Protein AF-A0A346AFG6-F1 (afdb_monomer_lite)

Structure (mmCIF, N/CA/C/O backbone):
data_AF-A0A346AFG6-F1
#
_entry.id   AF-A0A346AFG6-F1
#
loop_
_atom_site.group_PDB
_atom_site.id
_atom_site.type_symbol
_atom_site.label_atom_id
_atom_site.label_alt_id
_atom_site.label_comp_id
_atom_site.label_asym_id
_atom_site.label_entity_id
_atom_site.label_seq_id
_atom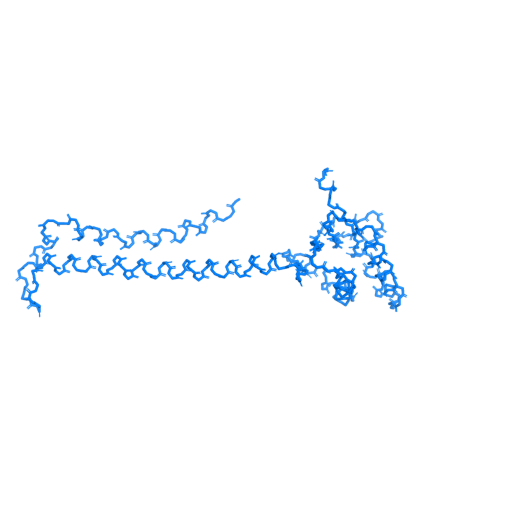_site.pdbx_PDB_ins_code
_atom_site.Cartn_x
_atom_site.Cartn_y
_atom_site.Cartn_z
_atom_site.occupancy
_atom_site.B_iso_or_equiv
_atom_site.auth_seq_id
_atom_site.auth_comp_id
_atom_site.auth_asym_id
_atom_site.auth_atom_id
_atom_site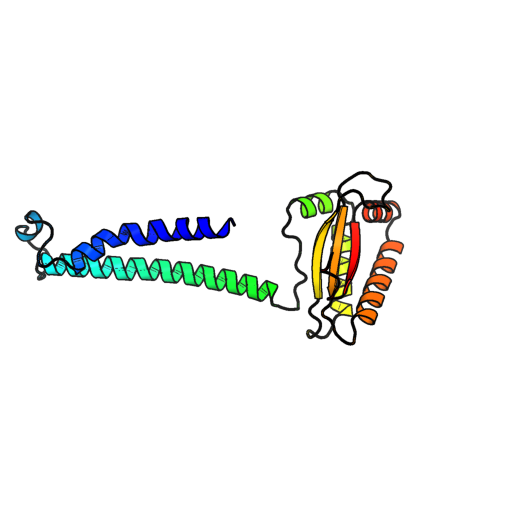.pdbx_PDB_model_num
ATOM 1 N N . MET A 1 1 ? 11.384 9.073 11.542 1.00 47.78 1 MET A N 1
ATOM 2 C CA . MET A 1 1 ? 10.476 7.982 11.969 1.00 47.78 1 MET A CA 1
ATOM 3 C C . MET A 1 1 ? 9.012 8.448 11.983 1.00 47.78 1 MET A C 1
ATOM 5 O O . MET A 1 1 ? 8.493 8.784 13.042 1.00 47.78 1 MET A O 1
ATOM 9 N N . PRO A 1 2 ? 8.340 8.526 10.821 1.00 52.81 2 PRO A N 1
ATOM 10 C CA . PRO A 1 2 ? 6.957 9.019 10.714 1.00 52.81 2 PRO A CA 1
ATOM 11 C C . PRO A 1 2 ? 5.886 8.042 11.245 1.00 52.81 2 PRO A C 1
ATOM 13 O O . PRO A 1 2 ? 4.830 8.488 11.687 1.00 52.81 2 PRO A O 1
ATOM 16 N N . TYR A 1 3 ? 6.171 6.737 11.297 1.00 50.22 3 TYR A N 1
ATOM 17 C CA . TYR A 1 3 ? 5.208 5.700 11.702 1.00 50.22 3 TYR A CA 1
ATOM 18 C C . TYR A 1 3 ? 4.712 5.815 13.156 1.00 50.22 3 TYR A C 1
ATOM 20 O O . TYR A 1 3 ? 3.542 5.564 13.439 1.00 50.22 3 TYR A O 1
ATOM 28 N N . MET A 1 4 ? 5.559 6.288 14.077 1.00 49.62 4 MET A N 1
ATOM 29 C CA . MET A 1 4 ? 5.221 6.394 15.506 1.00 49.62 4 MET A CA 1
ATOM 30 C C . MET A 1 4 ? 4.093 7.407 15.785 1.00 49.62 4 MET A C 1
ATOM 32 O O . MET A 1 4 ? 3.309 7.245 16.719 1.00 49.62 4 MET A O 1
ATOM 36 N N . ARG A 1 5 ? 3.981 8.455 14.957 1.00 65.94 5 ARG A N 1
ATOM 37 C CA . ARG A 1 5 ? 2.953 9.499 15.105 1.00 65.94 5 ARG A CA 1
ATOM 38 C C . ARG A 1 5 ? 1.566 9.008 14.684 1.00 65.94 5 ARG A C 1
ATOM 40 O O . ARG A 1 5 ? 0.583 9.417 15.292 1.00 65.94 5 ARG A O 1
ATOM 47 N N . GLY A 1 6 ? 1.491 8.115 13.693 1.00 59.62 6 GLY A N 1
ATOM 48 C CA . GLY A 1 6 ? 0.236 7.492 13.259 1.00 59.62 6 GLY A CA 1
ATOM 49 C C . GLY A 1 6 ? -0.348 6.547 14.313 1.00 59.62 6 GLY A C 1
ATOM 50 O O . GLY A 1 6 ? -1.551 6.558 14.555 1.00 59.62 6 GLY A O 1
ATOM 51 N N . LEU A 1 7 ? 0.514 5.804 15.016 1.00 63.75 7 LEU A N 1
ATOM 52 C CA . LEU A 1 7 ? 0.116 4.966 16.153 1.00 63.75 7 LEU A CA 1
ATOM 53 C C . LEU A 1 7 ? -0.473 5.795 17.299 1.00 63.75 7 LEU A C 1
ATOM 55 O O . LEU A 1 7 ? -1.549 5.472 17.791 1.00 63.75 7 LEU A O 1
ATOM 59 N N . LEU A 1 8 ? 0.174 6.902 17.678 1.00 69.31 8 LEU A N 1
ATOM 60 C CA . LEU A 1 8 ? -0.360 7.822 18.691 1.00 69.31 8 LEU A CA 1
ATOM 61 C C . LEU A 1 8 ? -1.696 8.448 18.265 1.00 69.31 8 LEU A C 1
ATOM 63 O O . LEU A 1 8 ? -2.599 8.581 19.093 1.00 69.31 8 LEU A O 1
ATOM 67 N N . TYR A 1 9 ? -1.835 8.784 16.979 1.00 72.56 9 TYR A N 1
ATOM 68 C CA . TYR A 1 9 ? -3.073 9.318 16.412 1.00 72.56 9 TYR A CA 1
ATOM 69 C C . TYR A 1 9 ? -4.243 8.330 16.509 1.00 72.56 9 TYR A C 1
ATOM 71 O O . TYR A 1 9 ? -5.359 8.758 16.781 1.00 72.56 9 TYR A O 1
ATOM 79 N N . LEU A 1 10 ? -4.007 7.022 16.353 1.00 65.81 10 LEU A N 1
ATOM 80 C CA . LEU A 1 10 ? -5.043 6.000 16.555 1.00 65.81 10 LEU A CA 1
ATOM 81 C C . LEU A 1 10 ? -5.284 5.677 18.039 1.00 65.81 10 LEU A C 1
ATOM 83 O O . LEU A 1 10 ? -6.401 5.352 18.436 1.00 65.81 10 LEU A O 1
ATOM 87 N N . PHE A 1 11 ? -4.240 5.752 18.864 1.00 73.69 11 PHE A N 1
ATOM 88 C CA . PHE A 1 11 ? -4.289 5.327 20.262 1.00 73.69 11 PHE A CA 1
ATOM 89 C C . PHE A 1 11 ? -5.064 6.303 21.153 1.00 73.69 11 PHE A C 1
ATOM 91 O O . PHE A 1 11 ? -5.848 5.895 22.009 1.00 73.69 11 PHE A O 1
ATOM 98 N N . LEU A 1 12 ? -4.883 7.606 20.939 1.00 77.06 12 LEU A N 1
ATOM 99 C CA . LEU A 1 12 ? -5.512 8.638 21.757 1.00 77.06 12 LEU A CA 1
ATOM 100 C C . LEU A 1 12 ? -7.058 8.629 21.686 1.00 77.06 12 LEU A C 1
ATOM 102 O O . LEU A 1 12 ? -7.691 8.576 22.744 1.00 77.06 12 LEU A O 1
ATOM 106 N N . PRO A 1 13 ? -7.696 8.593 20.497 1.00 71.75 13 PRO A N 1
ATOM 107 C CA . PRO A 1 13 ? -9.148 8.458 20.394 1.00 71.75 13 PRO A CA 1
ATOM 108 C C . PRO A 1 13 ? -9.662 7.073 20.810 1.00 71.75 13 PRO A C 1
ATOM 110 O O . PRO A 1 13 ? -10.853 6.932 21.051 1.00 71.75 13 PRO A O 1
ATOM 113 N N . PHE A 1 14 ? -8.807 6.053 20.932 1.00 72.94 14 PHE A N 1
ATOM 114 C CA . PHE A 1 14 ? -9.217 4.747 21.454 1.00 72.94 14 PHE A CA 1
ATOM 115 C C . PHE A 1 14 ? -9.294 4.711 22.984 1.00 72.94 14 PHE A C 1
ATOM 117 O O . PHE A 1 14 ? -10.194 4.086 23.545 1.00 72.94 14 PHE A O 1
ATOM 124 N N . VAL A 1 15 ? -8.342 5.353 23.665 1.00 76.94 15 VAL A N 1
ATOM 125 C CA . VAL A 1 15 ? -8.226 5.288 25.129 1.00 76.94 15 VAL A CA 1
ATOM 126 C C . VAL A 1 15 ? -9.102 6.327 25.817 1.00 76.94 15 VAL A C 1
ATOM 128 O O . VAL A 1 15 ? -9.781 5.994 26.787 1.00 76.94 15 VAL A O 1
ATOM 131 N N . LEU A 1 16 ? -9.133 7.566 25.316 1.00 80.75 16 LEU A N 1
ATOM 132 C CA . LEU A 1 16 ? -9.848 8.660 25.982 1.00 80.75 16 LEU A CA 1
ATOM 133 C C . LEU A 1 16 ? -11.347 8.378 26.203 1.00 80.75 16 LEU A C 1
ATOM 135 O O . LEU A 1 16 ? -11.815 8.583 27.324 1.00 80.75 16 LEU A O 1
ATOM 139 N N . PRO A 1 17 ? -12.107 7.839 25.228 1.00 75.50 17 PRO A N 1
ATOM 140 C CA . PRO A 1 17 ? -13.533 7.572 25.420 1.00 75.50 17 PRO A CA 1
ATOM 141 C C . PRO A 1 17 ? -13.830 6.422 26.388 1.00 75.50 17 PRO A C 1
ATOM 143 O O . PRO A 1 17 ? -14.976 6.246 26.787 1.00 75.50 17 PRO A O 1
ATOM 146 N N . LYS A 1 18 ? -12.827 5.617 26.766 1.00 77.31 18 LYS A N 1
ATOM 147 C CA . LYS A 1 18 ? -13.007 4.467 27.667 1.00 77.31 18 LYS A CA 1
ATOM 148 C C . LYS A 1 18 ? -12.925 4.837 29.141 1.00 77.31 18 LYS A C 1
ATOM 150 O O . LYS A 1 18 ? -13.371 4.053 29.975 1.00 77.31 18 LYS A O 1
ATOM 155 N N . ILE A 1 19 ? -12.384 6.011 29.461 1.00 81.75 19 ILE A N 1
ATOM 156 C CA . ILE A 1 19 ? -12.214 6.474 30.841 1.00 81.75 19 ILE A CA 1
ATOM 157 C C . ILE A 1 19 ? -13.555 6.480 31.606 1.00 81.75 19 ILE A C 1
ATOM 159 O O . ILE A 1 19 ? -13.593 5.903 32.690 1.00 81.75 19 ILE A O 1
ATOM 163 N N . PRO A 1 20 ? -14.675 7.003 31.060 1.00 77.88 20 PRO A N 1
ATOM 164 C CA . PRO A 1 20 ? -15.970 6.945 31.745 1.00 77.88 20 PRO A CA 1
ATOM 165 C C . PRO A 1 20 ? -16.470 5.514 31.977 1.00 77.88 20 PRO A C 1
ATOM 167 O O . PRO A 1 20 ? -16.993 5.208 33.041 1.00 77.88 20 PRO A O 1
ATOM 170 N N . GLY A 1 21 ? -16.254 4.610 31.014 1.00 77.00 21 GLY A N 1
ATOM 171 C CA . GLY A 1 21 ? -16.657 3.207 31.151 1.00 77.00 21 GLY A CA 1
ATOM 172 C C . GLY A 1 21 ? -15.936 2.495 32.298 1.00 77.00 21 GLY A C 1
ATOM 173 O O . GLY A 1 21 ? -16.556 1.741 33.039 1.00 77.00 21 GLY A O 1
ATOM 174 N N . VAL A 1 22 ? -14.645 2.784 32.493 1.00 79.62 22 VAL A N 1
ATOM 175 C CA . VAL A 1 22 ? -13.866 2.282 33.638 1.00 79.62 22 VAL A CA 1
ATOM 176 C C . VAL A 1 22 ? -14.426 2.826 34.954 1.00 79.62 22 VAL A C 1
ATOM 178 O O . VAL A 1 22 ? -14.579 2.065 35.904 1.00 79.62 22 VAL A O 1
ATOM 181 N N . VAL A 1 23 ? -14.788 4.111 35.005 1.00 82.50 23 VAL A N 1
ATOM 182 C CA . VAL A 1 23 ? -15.403 4.717 36.198 1.00 82.50 23 VAL A CA 1
ATOM 183 C C . VAL A 1 23 ? -16.703 4.005 36.573 1.00 82.50 23 VAL A C 1
ATOM 185 O O . VAL A 1 23 ? -16.881 3.686 37.742 1.00 82.50 23 VAL A O 1
ATOM 188 N N . TYR A 1 24 ? -17.561 3.676 35.606 1.00 82.75 24 TYR A N 1
ATOM 189 C CA . TYR A 1 24 ? -18.810 2.954 35.878 1.00 82.75 24 TYR A CA 1
ATOM 190 C C . TYR A 1 24 ? -18.607 1.497 36.310 1.00 82.75 24 TYR A C 1
ATOM 192 O O . TYR A 1 24 ? -19.372 0.985 37.119 1.00 82.75 24 TYR A O 1
ATOM 200 N N . ILE A 1 25 ? -17.582 0.814 35.790 1.00 80.75 25 ILE A N 1
ATOM 201 C CA . ILE A 1 25 ? -17.291 -0.584 36.154 1.00 80.75 25 ILE A CA 1
ATOM 202 C C . ILE A 1 25 ? -16.723 -0.688 37.576 1.00 80.75 25 ILE A C 1
ATOM 204 O O . ILE A 1 25 ? -17.001 -1.659 38.276 1.00 80.75 25 ILE A O 1
ATOM 208 N N . PHE A 1 26 ? -15.910 0.287 37.995 1.00 83.38 26 PHE A N 1
ATOM 209 C CA . PHE A 1 26 ? -15.249 0.282 39.304 1.00 83.38 26 PHE A CA 1
ATOM 210 C C . PHE A 1 26 ? -15.951 1.144 40.360 1.00 83.38 26 PHE A C 1
ATOM 212 O O . PHE A 1 26 ? -15.466 1.214 41.492 1.00 83.38 26 PHE A O 1
ATOM 219 N N . SER A 1 27 ? -17.068 1.800 40.030 1.00 82.62 27 SER A N 1
ATOM 220 C CA . SER A 1 27 ? -17.864 2.488 41.043 1.00 82.62 27 SER A CA 1
ATOM 221 C C . SER A 1 27 ? -18.496 1.466 41.992 1.00 82.62 27 SER A C 1
ATOM 223 O O . SER A 1 27 ? -18.780 0.330 41.624 1.00 82.62 27 SER A O 1
ATOM 225 N N . THR A 1 28 ? -18.691 1.847 43.252 1.00 79.69 28 THR A N 1
ATOM 226 C CA . THR A 1 28 ? -19.365 1.011 44.264 1.00 79.69 28 THR A CA 1
ATOM 227 C C . THR A 1 28 ? -20.840 1.387 44.450 1.00 79.69 28 THR A C 1
ATOM 229 O O . THR A 1 28 ? -21.543 0.764 45.242 1.00 79.69 28 THR A O 1
ATOM 232 N N . GLY A 1 29 ? -21.304 2.409 43.728 1.00 80.44 29 GLY A N 1
ATOM 233 C CA . GLY A 1 29 ? -22.657 2.963 43.750 1.00 80.44 29 GLY A CA 1
ATOM 234 C C . GLY A 1 29 ? -22.936 3.749 42.467 1.00 80.44 29 GLY A C 1
ATOM 235 O O . GLY A 1 29 ? -22.081 3.797 41.577 1.00 80.44 29 GLY A O 1
ATOM 236 N N . ALA A 1 30 ? -24.128 4.336 42.336 1.00 78.88 30 ALA A N 1
ATOM 237 C CA . ALA A 1 30 ? -24.413 5.171 41.173 1.00 78.88 30 ALA A CA 1
ATOM 238 C C . ALA A 1 30 ? -23.570 6.451 41.226 1.00 78.88 30 ALA A C 1
ATOM 240 O O . ALA A 1 30 ? -23.416 7.080 42.273 1.00 78.88 30 ALA A O 1
ATOM 241 N N . SER A 1 31 ? -23.020 6.837 40.084 1.00 79.44 31 SER A N 1
ATOM 242 C CA . SER A 1 31 ? -22.121 7.985 39.966 1.00 79.44 31 SER A CA 1
ATOM 243 C C . SER A 1 31 ? -22.879 9.315 40.071 1.00 79.44 31 SER A C 1
ATOM 245 O O . SER A 1 31 ? -22.279 10.353 40.350 1.00 79.44 31 SER A O 1
ATOM 247 N N . TYR A 1 32 ? -24.200 9.283 39.860 1.00 80.25 32 TYR A N 1
ATOM 248 C CA . TYR A 1 32 ? -25.088 10.440 39.906 1.00 80.25 32 TYR A CA 1
ATOM 249 C C . TYR A 1 32 ? -26.263 10.215 40.870 1.00 80.25 32 TYR A C 1
ATOM 251 O O . TYR A 1 32 ? -27.161 9.422 40.591 1.00 80.25 32 TYR A O 1
ATOM 259 N N . GLU A 1 33 ? -26.330 10.995 41.954 1.00 78.31 33 GLU A N 1
ATOM 260 C CA . GLU A 1 33 ? -27.439 10.954 42.934 1.00 78.31 33 GLU A CA 1
ATOM 261 C C . GLU A 1 33 ? -28.819 11.191 42.299 1.00 78.31 33 GLU A C 1
ATOM 263 O O . GLU A 1 33 ? -29.817 10.570 42.672 1.00 78.31 33 GLU A O 1
ATOM 268 N N . LEU A 1 34 ? -28.891 12.063 41.288 1.00 81.25 34 LEU A N 1
ATOM 269 C CA . LEU A 1 34 ? -30.138 12.327 40.566 1.00 81.25 34 LEU A CA 1
ATOM 270 C C . LEU A 1 34 ? -30.651 11.075 39.831 1.00 81.25 34 LEU A C 1
ATOM 272 O O . LEU A 1 34 ? -31.854 10.909 39.649 1.00 81.25 34 LEU A O 1
ATOM 276 N N . TYR A 1 35 ? -29.746 10.180 39.433 1.00 79.38 35 TYR A N 1
ATOM 277 C CA . TYR A 1 35 ? -30.081 8.947 38.726 1.00 79.38 35 TYR A CA 1
ATOM 278 C C . TYR A 1 35 ? -30.615 7.864 39.677 1.00 79.38 35 TYR A C 1
ATOM 280 O O . TYR A 1 35 ? -31.430 7.034 39.279 1.00 79.38 35 TYR A O 1
ATOM 288 N N . GLU A 1 36 ? -30.245 7.902 40.963 1.00 79.75 36 GLU A N 1
ATOM 289 C CA . GLU A 1 36 ? -30.782 6.975 41.971 1.00 79.75 36 GLU A CA 1
ATOM 290 C C . GLU A 1 36 ? -32.256 7.232 42.298 1.00 79.75 36 GLU A C 1
ATOM 292 O O . GLU A 1 36 ? -33.003 6.285 42.574 1.00 79.75 36 GLU A O 1
ATOM 297 N N . THR A 1 37 ? -32.658 8.505 42.259 1.00 84.12 37 THR A N 1
ATOM 298 C CA . THR A 1 37 ? -33.994 8.984 42.648 1.00 84.12 37 THR A CA 1
ATOM 299 C C . THR A 1 37 ? -34.979 9.071 41.479 1.00 84.12 37 THR A C 1
ATOM 301 O O . THR A 1 37 ? -36.180 9.240 41.699 1.00 84.12 37 THR A O 1
ATOM 304 N N . ALA A 1 38 ? -34.504 8.926 40.240 1.00 82.94 38 ALA A N 1
ATOM 305 C CA . ALA A 1 38 ? -35.339 8.992 39.049 1.00 82.94 38 ALA A CA 1
ATOM 306 C C . ALA A 1 38 ? -36.304 7.786 38.935 1.00 82.94 38 ALA A C 1
ATOM 308 O O . ALA A 1 38 ? -35.937 6.655 39.279 1.00 82.94 38 ALA A O 1
ATOM 309 N N . PRO A 1 39 ? -37.531 7.982 38.403 1.00 80.56 39 PRO A N 1
ATOM 310 C CA . PRO A 1 39 ? -38.425 6.880 38.055 1.00 80.56 39 PRO A CA 1
ATOM 311 C C . PRO A 1 39 ? -37.749 5.948 37.041 1.00 80.56 39 PRO A C 1
ATOM 313 O O . PRO A 1 39 ? -37.337 6.385 35.966 1.00 80.56 39 PRO A O 1
ATOM 316 N N . ARG A 1 40 ? -37.617 4.663 37.380 1.00 77.19 40 ARG A N 1
ATOM 317 C CA . ARG A 1 40 ? -36.841 3.707 36.577 1.00 77.19 40 ARG A CA 1
ATOM 318 C C . ARG A 1 40 ? -37.679 3.125 35.443 1.00 77.19 40 ARG A C 1
ATOM 320 O O . ARG A 1 40 ? -38.802 2.681 35.664 1.00 77.19 40 ARG A O 1
ATOM 327 N N . ALA A 1 41 ? -37.102 3.084 34.242 1.00 80.62 41 ALA A N 1
ATOM 328 C CA . ALA A 1 41 ? -37.710 2.439 33.075 1.00 80.62 41 ALA A CA 1
ATOM 329 C C . ALA A 1 41 ? -37.494 0.913 33.050 1.00 80.62 41 ALA A C 1
ATOM 331 O O . ALA A 1 41 ? -38.227 0.193 32.377 1.00 80.62 41 ALA A O 1
ATOM 332 N N . THR A 1 42 ? -36.488 0.417 33.775 1.00 81.44 42 THR A N 1
ATOM 333 C CA . THR A 1 42 ? -36.109 -1.001 33.837 1.00 81.44 42 THR A CA 1
ATOM 334 C C . THR A 1 42 ? -36.128 -1.504 35.284 1.00 81.44 42 THR A C 1
ATOM 336 O O . THR A 1 42 ? -36.210 -0.721 36.231 1.00 81.44 42 THR A O 1
ATOM 339 N N . SER A 1 43 ? -36.038 -2.823 35.478 1.00 84.50 43 SER A N 1
ATOM 340 C CA . SER A 1 43 ? -35.917 -3.441 36.808 1.00 84.50 43 SER A CA 1
ATOM 341 C C . SER A 1 43 ? -34.496 -3.382 37.391 1.00 84.50 43 SER A C 1
ATOM 343 O O . SER A 1 43 ? -34.258 -3.942 38.461 1.00 84.50 43 SER A O 1
ATOM 345 N N . LEU A 1 44 ? -33.541 -2.758 36.692 1.00 83.69 44 LEU A N 1
ATOM 346 C CA . LEU A 1 44 ? -32.162 -2.621 37.160 1.00 83.69 44 LEU A CA 1
ATOM 347 C C . LEU A 1 44 ? -32.051 -1.558 38.263 1.00 83.69 44 LEU A C 1
ATOM 349 O O . LEU A 1 44 ? -32.820 -0.596 38.330 1.00 83.69 44 LEU A O 1
ATOM 353 N N . SER A 1 45 ? -31.077 -1.735 39.158 1.00 85.75 45 SER A N 1
ATOM 354 C CA . SER A 1 45 ? -30.634 -0.648 40.034 1.00 85.75 45 SER A CA 1
ATOM 355 C C . SER A 1 45 ? -29.881 0.400 39.211 1.00 85.75 45 SER A C 1
ATOM 357 O O . SER A 1 45 ? -29.295 0.063 38.186 1.00 85.75 45 SER A O 1
ATOM 359 N N . ALA A 1 46 ? -29.858 1.657 39.665 1.00 84.00 46 ALA A N 1
ATOM 360 C CA . ALA A 1 46 ? -29.107 2.728 38.995 1.00 84.00 46 ALA A CA 1
ATOM 361 C C . ALA A 1 46 ? -27.630 2.343 38.790 1.00 84.00 46 ALA A C 1
ATOM 363 O O . ALA A 1 46 ? -27.091 2.466 37.696 1.00 84.00 46 ALA A O 1
ATOM 364 N N . HIS A 1 47 ? -27.017 1.757 39.821 1.00 84.19 47 HIS A N 1
ATOM 365 C CA . HIS A 1 47 ? -25.663 1.220 39.743 1.00 84.19 47 HIS A CA 1
ATOM 366 C C . HIS A 1 47 ? -25.528 0.058 38.736 1.00 84.19 47 HIS A C 1
ATOM 368 O O . HIS A 1 47 ? -24.556 -0.009 37.991 1.00 84.19 47 HIS A O 1
ATOM 374 N N . GLY A 1 48 ? -26.514 -0.844 38.672 1.00 85.38 48 GLY A N 1
ATOM 375 C CA . GLY A 1 48 ? -26.513 -1.952 37.714 1.00 85.38 48 GLY A CA 1
ATOM 376 C C . GLY A 1 48 ? -26.649 -1.498 36.257 1.00 85.38 48 GLY A C 1
ATOM 377 O O . GLY A 1 48 ? -26.039 -2.099 35.376 1.00 85.38 48 GLY A O 1
ATOM 378 N N . ASP A 1 49 ? -27.413 -0.433 36.006 1.00 85.44 49 ASP A N 1
ATOM 379 C CA . ASP A 1 49 ? -27.564 0.184 34.683 1.00 85.44 49 ASP A CA 1
ATOM 380 C C . ASP A 1 49 ? -26.265 0.880 34.234 1.00 85.44 49 ASP A C 1
ATOM 382 O O . ASP A 1 49 ? -25.804 0.671 33.112 1.00 85.44 49 ASP A O 1
ATOM 386 N N . GLU A 1 50 ? -25.597 1.613 35.134 1.00 87.50 50 GLU A N 1
ATOM 387 C CA . GLU A 1 50 ? -24.281 2.220 34.869 1.00 87.50 50 GLU A CA 1
ATOM 388 C C . GLU A 1 50 ? -23.203 1.166 34.588 1.00 87.50 50 GLU A C 1
ATOM 390 O O . GLU A 1 50 ? -22.445 1.292 33.624 1.00 87.50 50 GLU A O 1
ATOM 395 N N . LEU A 1 51 ? -23.154 0.093 35.383 1.00 87.62 51 LEU A N 1
ATOM 396 C CA . LEU A 1 51 ? -22.211 -1.005 35.178 1.00 87.62 51 LEU A CA 1
ATOM 397 C C . LEU A 1 51 ? -22.432 -1.668 33.813 1.00 87.62 51 LEU A C 1
ATOM 399 O O . LEU A 1 51 ? -21.474 -1.913 33.075 1.00 87.62 51 LEU A O 1
ATOM 403 N N . LEU A 1 52 ? -23.693 -1.913 33.443 1.00 87.12 52 LEU A N 1
ATOM 404 C CA . LEU A 1 52 ? -24.042 -2.457 32.134 1.00 87.12 52 LEU A CA 1
ATOM 405 C C . LEU A 1 52 ? -23.627 -1.505 31.005 1.00 87.12 52 LEU A C 1
ATOM 407 O O . LEU A 1 52 ? -23.047 -1.951 30.014 1.00 87.12 52 LEU A O 1
ATOM 411 N N . ALA A 1 53 ? -23.861 -0.202 31.165 1.00 84.50 53 ALA A N 1
ATOM 412 C CA . ALA A 1 53 ? -23.443 0.816 30.208 1.00 84.50 53 ALA A CA 1
ATOM 413 C C . ALA A 1 53 ? -21.913 0.868 30.052 1.00 84.50 53 ALA A C 1
ATOM 415 O O . ALA A 1 53 ? -21.408 0.914 28.9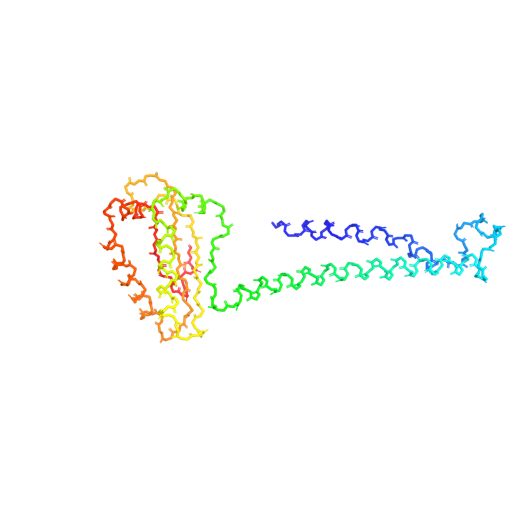26 1.00 84.50 53 ALA A O 1
ATOM 416 N N . GLY A 1 54 ? -21.167 0.790 31.158 1.00 83.19 54 GLY A N 1
ATOM 417 C CA . GLY A 1 54 ? -19.706 0.728 31.162 1.00 83.19 54 GLY A CA 1
ATOM 418 C C . GLY A 1 54 ? -19.178 -0.496 30.415 1.00 83.19 54 GLY A C 1
ATOM 419 O O . GLY A 1 54 ? -18.321 -0.362 29.538 1.00 83.19 54 GLY A O 1
ATOM 420 N N . ILE A 1 55 ? -19.744 -1.677 30.687 1.00 85.31 55 ILE A N 1
ATOM 421 C CA . ILE A 1 55 ? -19.406 -2.923 29.983 1.00 85.31 55 ILE A CA 1
ATOM 422 C C . ILE A 1 55 ? -19.723 -2.809 28.490 1.00 85.31 55 ILE A C 1
ATOM 424 O O . ILE A 1 55 ? -18.880 -3.161 27.663 1.00 85.31 55 ILE A O 1
ATOM 428 N N . LEU A 1 56 ? -20.901 -2.295 28.127 1.00 85.75 56 LEU A N 1
ATOM 429 C CA . LEU A 1 56 ? -21.325 -2.156 26.733 1.00 85.75 56 LEU A CA 1
ATOM 430 C C . LEU A 1 56 ? -20.414 -1.212 25.947 1.00 85.75 56 LEU A C 1
ATOM 432 O O . LEU A 1 56 ? -19.931 -1.587 24.878 1.00 85.75 56 LEU A O 1
ATOM 436 N N . VAL A 1 57 ? -20.122 -0.022 26.479 1.00 81.88 57 VAL A N 1
ATOM 437 C CA . VAL A 1 57 ? -19.194 0.935 25.852 1.00 81.88 57 VAL A CA 1
ATOM 438 C C . VAL A 1 57 ? -17.813 0.313 25.681 1.00 81.88 57 VAL A C 1
ATOM 440 O O . VAL A 1 57 ? -17.176 0.478 24.636 1.00 81.88 57 VAL A O 1
ATOM 443 N N . TRP A 1 58 ? -17.348 -0.439 26.679 1.00 80.12 58 TRP A N 1
ATOM 444 C CA . TRP A 1 58 ? -16.031 -1.050 26.627 1.00 80.12 58 TRP A CA 1
ATOM 445 C C . TRP A 1 58 ? -15.956 -2.184 25.603 1.00 80.12 58 TRP A C 1
ATOM 447 O O . TRP A 1 58 ? -15.011 -2.214 24.812 1.00 80.12 58 TRP A O 1
ATOM 457 N N . LEU A 1 59 ? -16.955 -3.070 25.549 1.00 83.56 59 LEU A N 1
ATOM 458 C CA . LEU A 1 59 ? -17.018 -4.166 24.578 1.00 83.56 59 LEU A CA 1
ATOM 459 C C . LEU A 1 59 ? -17.208 -3.654 23.151 1.00 83.56 59 LEU A C 1
ATOM 461 O O . LEU A 1 59 ? -16.416 -4.000 22.277 1.00 83.56 59 LEU A O 1
ATOM 465 N N . VAL A 1 60 ? -18.211 -2.806 22.914 1.00 82.31 60 VAL A N 1
ATOM 466 C CA . VAL A 1 60 ? -18.534 -2.303 21.569 1.00 82.31 60 VAL A CA 1
ATOM 467 C C . VAL A 1 60 ? -17.395 -1.434 21.037 1.00 82.31 60 VAL A C 1
ATOM 469 O O . VAL A 1 60 ? -16.945 -1.624 19.906 1.00 82.31 60 VAL A O 1
ATOM 472 N N . GLY A 1 61 ? -16.852 -0.542 21.872 1.00 75.12 61 GLY A N 1
ATOM 473 C CA . GLY A 1 61 ? -15.709 0.292 21.501 1.00 75.12 61 GLY A CA 1
ATOM 474 C C . GLY A 1 61 ? -14.442 -0.523 21.225 1.00 75.12 61 GLY A C 1
ATOM 475 O O . GLY A 1 61 ? -13.696 -0.221 20.293 1.00 75.12 61 GLY A O 1
ATOM 476 N N . SER A 1 62 ? -14.195 -1.589 21.994 1.00 75.44 62 SER A N 1
ATOM 477 C CA . SER A 1 62 ? -13.055 -2.485 21.750 1.00 75.44 62 SER A CA 1
ATOM 478 C C . SER A 1 62 ? -13.234 -3.320 20.489 1.00 75.44 62 SER A C 1
ATOM 480 O O . SER A 1 62 ? -12.284 -3.444 19.722 1.00 75.44 62 SER A O 1
ATOM 482 N N . ALA A 1 63 ? -14.436 -3.841 20.238 1.00 81.38 63 ALA A N 1
ATOM 483 C CA . ALA A 1 63 ? -14.738 -4.619 19.043 1.00 81.38 63 ALA A CA 1
ATOM 484 C C . ALA A 1 63 ? -14.501 -3.805 17.765 1.00 81.38 63 ALA A C 1
ATOM 486 O O . ALA A 1 63 ? -13.883 -4.310 16.831 1.00 81.38 63 ALA A O 1
ATOM 487 N N . PHE A 1 64 ? -14.908 -2.530 17.745 1.00 78.31 64 PHE A N 1
ATOM 488 C CA . PHE A 1 64 ? -14.690 -1.659 16.589 1.00 78.31 64 PHE A CA 1
ATOM 489 C C . PHE A 1 64 ? -13.201 -1.442 16.294 1.00 78.31 64 PHE A C 1
ATOM 491 O O . PHE A 1 64 ? -12.776 -1.532 15.145 1.00 78.31 64 PHE A O 1
ATOM 498 N N . VAL A 1 65 ? -12.382 -1.207 17.323 1.00 74.06 65 VAL A N 1
ATOM 499 C CA . VAL A 1 65 ? -10.938 -1.009 17.130 1.00 74.06 65 VAL A CA 1
ATOM 500 C C . VAL A 1 65 ? -10.212 -2.303 16.810 1.00 74.06 65 VAL A C 1
ATOM 502 O O . VAL A 1 65 ? -9.333 -2.282 15.958 1.00 74.06 65 VAL A O 1
ATOM 505 N N . ILE A 1 66 ? -10.591 -3.431 17.412 1.00 79.81 66 ILE A N 1
ATOM 506 C CA . ILE A 1 66 ? -10.056 -4.739 17.020 1.00 79.81 66 ILE A CA 1
ATOM 507 C C . ILE A 1 66 ? -10.408 -5.023 15.558 1.00 79.81 66 ILE A C 1
ATOM 509 O O . ILE A 1 66 ? -9.540 -5.464 14.816 1.00 79.81 66 ILE A O 1
ATOM 513 N N . ALA A 1 67 ? -11.628 -4.713 15.111 1.00 78.75 67 ALA A N 1
ATOM 514 C CA . ALA A 1 67 ? -12.026 -4.862 13.714 1.00 78.75 67 ALA A CA 1
ATOM 515 C C . ALA A 1 67 ? -11.236 -3.926 12.787 1.00 78.75 67 ALA A C 1
ATOM 517 O O . ALA A 1 67 ? -10.728 -4.374 11.765 1.00 78.75 67 ALA A O 1
ATOM 518 N N . ALA A 1 68 ? -11.071 -2.651 13.145 1.00 78.88 68 ALA A N 1
ATOM 519 C CA . ALA A 1 68 ? -10.278 -1.704 12.363 1.00 78.88 68 ALA A CA 1
ATOM 520 C C . ALA A 1 68 ? -8.797 -2.110 12.299 1.00 78.88 68 ALA A C 1
ATOM 522 O O . ALA A 1 68 ? -8.187 -2.038 11.234 1.00 78.88 68 ALA A O 1
ATOM 523 N N . LEU A 1 69 ? -8.231 -2.578 13.414 1.00 75.81 69 LEU A N 1
ATOM 524 C CA . LEU A 1 69 ? -6.863 -3.079 13.487 1.00 75.81 69 LEU A CA 1
ATOM 525 C C . LEU A 1 69 ? -6.714 -4.382 12.705 1.00 75.81 69 LEU A C 1
ATOM 527 O O . LEU A 1 69 ? -5.720 -4.537 12.013 1.00 75.81 69 LEU A O 1
ATOM 531 N N . ALA A 1 70 ? -7.699 -5.279 12.752 1.00 78.94 70 ALA A N 1
ATOM 532 C CA . ALA A 1 70 ? -7.731 -6.485 11.936 1.00 78.94 70 ALA A CA 1
ATOM 533 C C . ALA A 1 70 ? -7.807 -6.132 10.448 1.00 78.94 70 ALA A C 1
ATOM 535 O O . ALA A 1 70 ? -7.033 -6.666 9.670 1.00 78.94 70 ALA A O 1
ATOM 536 N N . VAL A 1 71 ? -8.662 -5.189 10.042 1.00 82.81 71 VAL A N 1
ATOM 537 C CA . VAL A 1 71 ? -8.719 -4.698 8.655 1.00 82.81 71 VAL A CA 1
ATOM 538 C C . VAL A 1 71 ? -7.386 -4.083 8.249 1.00 82.81 71 VAL A C 1
ATOM 540 O O . VAL A 1 71 ? -6.889 -4.388 7.172 1.00 82.81 71 VAL A O 1
ATOM 543 N N . LEU A 1 72 ? -6.783 -3.240 9.089 1.00 73.81 72 LEU A N 1
ATOM 544 C CA . LEU A 1 72 ? -5.489 -2.629 8.795 1.00 73.81 72 LEU A CA 1
ATOM 545 C C . LEU A 1 72 ? -4.377 -3.677 8.728 1.00 73.81 72 LEU A C 1
ATOM 547 O O . LEU A 1 72 ? -3.556 -3.617 7.823 1.00 73.81 72 LEU A O 1
ATOM 551 N N . PHE A 1 73 ? -4.383 -4.650 9.638 1.00 77.12 73 PHE A N 1
ATOM 552 C CA . PHE A 1 73 ? -3.454 -5.770 9.658 1.00 77.12 73 PHE A CA 1
ATOM 553 C C . PHE A 1 73 ? -3.624 -6.635 8.421 1.00 77.12 73 PHE A C 1
ATOM 555 O O . PHE A 1 73 ? -2.636 -6.902 7.774 1.00 77.12 73 PHE A O 1
ATOM 562 N N . PHE A 1 74 ? -4.838 -7.033 8.039 1.00 79.00 74 PHE A N 1
ATOM 563 C CA . PHE A 1 74 ? -5.067 -7.833 6.836 1.00 79.00 74 PHE A CA 1
ATOM 564 C C . PHE A 1 74 ? -4.782 -7.050 5.560 1.00 79.00 74 PHE A C 1
ATOM 566 O O . PHE A 1 74 ? -4.311 -7.637 4.597 1.00 79.00 74 PHE A O 1
ATOM 573 N N . ARG A 1 75 ? -5.020 -5.734 5.541 1.00 72.88 75 ARG A N 1
ATOM 574 C CA . ARG A 1 75 ? -4.604 -4.869 4.431 1.00 72.88 75 ARG A CA 1
ATOM 575 C C . ARG A 1 75 ? -3.090 -4.800 4.334 1.00 72.88 75 ARG A C 1
ATOM 577 O O . ARG A 1 75 ? -2.566 -5.051 3.263 1.00 72.88 75 ARG A O 1
ATOM 584 N N . TRP A 1 76 ? -2.406 -4.511 5.439 1.00 74.00 76 TRP A N 1
ATOM 585 C CA . TRP A 1 76 ? -0.949 -4.468 5.487 1.00 74.00 76 TRP A CA 1
ATOM 586 C C . TRP A 1 76 ? -0.339 -5.834 5.199 1.00 74.00 76 TRP A C 1
ATOM 588 O O . TRP A 1 76 ? 0.578 -5.911 4.412 1.00 74.00 76 TRP A O 1
ATOM 598 N N . TYR A 1 77 ? -0.883 -6.908 5.755 1.00 72.81 77 TYR A N 1
ATOM 599 C CA . TYR A 1 77 ? -0.473 -8.280 5.499 1.00 72.81 77 TYR A CA 1
ATOM 600 C C . TYR A 1 77 ? -0.743 -8.673 4.052 1.00 72.81 77 TYR A C 1
ATOM 602 O O . TYR A 1 77 ? 0.075 -9.356 3.474 1.00 72.81 77 TYR A O 1
ATOM 610 N N . ALA A 1 78 ? -1.837 -8.234 3.426 1.00 67.44 78 ALA A N 1
ATOM 611 C CA . ALA A 1 78 ? -2.054 -8.442 1.996 1.00 67.44 78 ALA A CA 1
ATOM 612 C C . ALA A 1 78 ? -1.083 -7.611 1.142 1.00 67.44 78 ALA A C 1
ATOM 614 O O . ALA A 1 78 ? -0.645 -8.084 0.102 1.00 67.44 78 ALA A O 1
ATOM 615 N N . GLU A 1 79 ? -0.733 -6.397 1.568 1.00 62.34 79 GLU A N 1
ATOM 616 C CA . GLU A 1 79 ? 0.302 -5.562 0.944 1.00 62.34 79 GLU A CA 1
ATOM 617 C C . GLU A 1 79 ? 1.688 -6.207 1.089 1.00 62.34 79 GLU A C 1
ATOM 619 O O . GLU A 1 79 ? 2.430 -6.302 0.125 1.00 62.34 79 GLU A O 1
ATOM 624 N N . ASP A 1 80 ? 2.003 -6.723 2.273 1.00 61.31 80 ASP A N 1
ATOM 625 C CA . ASP A 1 80 ? 3.248 -7.402 2.617 1.00 61.31 80 ASP A CA 1
ATOM 626 C C . ASP A 1 80 ? 3.320 -8.773 1.948 1.00 61.31 80 ASP A C 1
ATOM 628 O O . ASP A 1 80 ? 4.374 -9.166 1.486 1.00 61.31 80 ASP A O 1
ATOM 632 N N . GLN A 1 81 ? 2.194 -9.474 1.792 1.00 58.34 81 GLN A N 1
ATOM 633 C CA . GLN A 1 81 ? 2.070 -10.679 0.972 1.00 58.34 81 GLN A CA 1
ATOM 634 C C . GLN A 1 81 ? 2.226 -10.347 -0.508 1.00 58.34 81 GLN A C 1
ATOM 636 O O . GLN A 1 81 ? 2.808 -11.152 -1.206 1.00 58.34 81 GLN A O 1
ATOM 641 N N . ARG A 1 82 ? 1.773 -9.185 -0.997 1.00 48.84 82 ARG A N 1
ATOM 642 C CA . ARG A 1 82 ? 2.078 -8.720 -2.365 1.00 48.84 82 ARG A CA 1
ATOM 643 C C . ARG A 1 82 ? 3.558 -8.366 -2.524 1.00 48.84 82 ARG A C 1
ATOM 645 O O . ARG A 1 82 ? 4.119 -8.649 -3.571 1.00 48.84 82 ARG A O 1
ATOM 652 N N . MET A 1 83 ? 4.189 -7.796 -1.495 1.00 40.12 83 MET A N 1
ATOM 653 C CA . MET A 1 83 ? 5.635 -7.518 -1.456 1.00 40.12 83 MET A CA 1
ATOM 654 C C . MET A 1 83 ? 6.478 -8.791 -1.249 1.00 40.12 83 MET A C 1
ATOM 656 O O . MET A 1 83 ? 7.620 -8.847 -1.688 1.00 40.12 83 MET A O 1
ATOM 660 N N . SER A 1 84 ? 5.916 -9.812 -0.598 1.00 42.75 84 SER A N 1
ATOM 661 C CA . SER A 1 84 ? 6.539 -11.112 -0.303 1.00 42.75 84 SER A CA 1
ATOM 662 C C . SER A 1 84 ? 6.144 -12.199 -1.305 1.00 42.75 84 SER A C 1
ATOM 664 O O . SER A 1 84 ? 6.623 -13.327 -1.201 1.00 42.75 84 SER A O 1
ATOM 666 N N . GLN A 1 85 ? 5.259 -11.892 -2.256 1.00 43.44 85 GLN A N 1
ATOM 667 C CA . GLN A 1 85 ? 4.921 -12.767 -3.365 1.00 43.44 85 GLN A CA 1
ATOM 668 C C . GLN A 1 85 ? 6.056 -12.633 -4.385 1.00 43.44 85 GLN A C 1
ATOM 670 O O . GLN A 1 85 ? 6.234 -11.548 -4.936 1.00 43.44 85 GLN A O 1
ATOM 675 N N . PRO A 1 86 ? 6.820 -13.706 -4.661 1.00 45.12 86 PRO A N 1
ATOM 676 C CA . PRO A 1 86 ? 7.982 -13.661 -5.555 1.00 45.12 86 PRO A CA 1
ATOM 677 C C . PRO A 1 86 ? 7.669 -13.269 -7.010 1.00 45.12 86 PRO A C 1
ATOM 679 O O . PRO A 1 86 ? 8.591 -13.159 -7.810 1.00 45.12 86 PRO A O 1
ATOM 682 N N . ASP A 1 87 ? 6.394 -13.058 -7.349 1.00 46.47 87 ASP A N 1
ATOM 683 C CA . ASP A 1 87 ? 5.903 -12.863 -8.715 1.00 46.47 87 ASP A CA 1
ATOM 684 C C . ASP A 1 87 ? 5.493 -11.415 -9.029 1.00 46.47 87 ASP A C 1
ATOM 686 O O . ASP A 1 87 ? 4.914 -11.163 -10.080 1.00 46.47 87 ASP A O 1
ATOM 690 N N . THR A 1 88 ? 5.735 -10.436 -8.149 1.00 42.41 88 THR A N 1
ATOM 691 C CA . THR A 1 88 ? 5.449 -9.028 -8.482 1.00 42.41 88 THR A CA 1
ATOM 692 C C . THR A 1 88 ? 6.699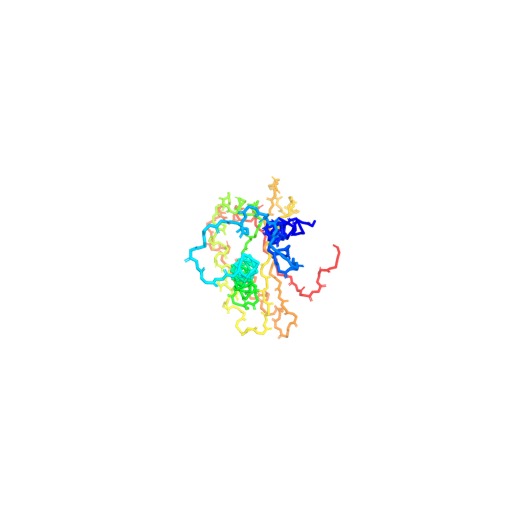 -8.173 -8.360 1.00 42.41 88 THR A C 1
ATOM 694 O O . THR A 1 88 ? 7.125 -7.814 -7.265 1.00 42.41 88 THR A O 1
ATOM 697 N N . LEU A 1 89 ? 7.268 -7.808 -9.513 1.00 51.72 89 LEU A N 1
ATOM 698 C CA . LEU A 1 89 ? 8.275 -6.757 -9.616 1.00 51.72 89 LEU A CA 1
ATOM 699 C C . LEU A 1 89 ? 7.750 -5.478 -8.938 1.00 51.72 89 LEU A C 1
ATOM 701 O O . LEU A 1 89 ? 6.783 -4.871 -9.401 1.00 51.72 89 LEU A O 1
ATOM 705 N N . ALA A 1 90 ? 8.370 -5.077 -7.826 1.00 50.12 90 ALA A N 1
ATOM 706 C CA . ALA A 1 90 ? 7.980 -3.890 -7.073 1.00 50.12 90 ALA A CA 1
ATOM 707 C C . ALA A 1 90 ? 8.244 -2.617 -7.900 1.00 50.12 90 ALA A C 1
ATOM 709 O O . ALA A 1 90 ? 9.378 -2.186 -8.074 1.00 50.12 90 ALA A O 1
ATOM 710 N N . LEU A 1 91 ? 7.181 -2.017 -8.434 1.00 55.34 91 LEU A N 1
ATOM 711 C CA . LEU A 1 91 ? 7.204 -0.743 -9.161 1.00 55.34 91 LEU A CA 1
ATOM 712 C C . LEU A 1 91 ? 7.327 0.458 -8.188 1.00 55.34 91 LEU A C 1
ATOM 714 O O . LEU A 1 91 ? 7.010 0.326 -7.004 1.00 55.34 91 LEU A O 1
ATOM 718 N N . PRO A 1 92 ? 7.814 1.628 -8.648 1.00 56.50 92 PRO A N 1
ATOM 719 C CA . PRO A 1 92 ? 8.380 2.671 -7.788 1.00 56.50 92 PRO A CA 1
ATOM 720 C C . PRO A 1 92 ? 7.383 3.285 -6.795 1.00 56.50 92 PRO A C 1
ATOM 722 O O . PRO A 1 92 ? 6.256 3.623 -7.149 1.00 56.50 92 PRO A O 1
ATOM 725 N N . ALA A 1 93 ? 7.852 3.523 -5.565 1.00 56.25 93 ALA A N 1
ATOM 726 C CA . ALA A 1 93 ? 7.140 4.288 -4.535 1.00 56.25 93 ALA A CA 1
ATOM 727 C C . ALA A 1 93 ? 7.598 5.763 -4.424 1.00 56.25 93 ALA A C 1
ATOM 729 O O . ALA A 1 93 ? 7.005 6.515 -3.651 1.00 56.25 93 ALA A O 1
ATOM 730 N N . ASP A 1 94 ? 8.637 6.190 -5.165 1.00 65.12 94 ASP A N 1
ATOM 731 C CA . ASP A 1 94 ? 9.097 7.591 -5.201 1.00 65.12 94 ASP A CA 1
ATOM 732 C C . ASP A 1 94 ? 8.336 8.386 -6.283 1.00 65.12 94 ASP A C 1
ATOM 734 O O . ASP A 1 94 ? 8.502 8.097 -7.474 1.00 65.12 94 ASP A O 1
ATOM 738 N N . PRO A 1 95 ? 7.541 9.410 -5.910 1.00 67.44 95 PRO A N 1
ATOM 739 C CA . PRO A 1 95 ? 6.814 10.247 -6.864 1.00 67.44 95 PRO A CA 1
ATOM 740 C C . PRO A 1 95 ? 7.704 10.887 -7.937 1.00 67.44 95 PRO A C 1
ATOM 742 O O . PRO A 1 95 ? 7.283 11.011 -9.082 1.00 67.44 95 PRO A O 1
ATOM 745 N N . ARG A 1 96 ? 8.955 11.237 -7.612 1.00 70.31 96 ARG A N 1
ATOM 746 C CA . ARG A 1 96 ? 9.866 11.889 -8.569 1.00 70.31 96 ARG A CA 1
ATOM 747 C C . ARG A 1 96 ? 10.333 10.947 -9.673 1.00 70.31 96 ARG A C 1
ATOM 749 O O . ARG A 1 96 ? 10.514 11.375 -10.808 1.00 70.31 96 ARG A O 1
ATOM 756 N N . ALA A 1 97 ? 10.521 9.667 -9.353 1.00 71.88 97 ALA A N 1
ATOM 757 C CA . ALA A 1 97 ? 10.899 8.661 -10.342 1.00 71.88 97 ALA A CA 1
ATOM 758 C C . ALA A 1 97 ? 9.750 8.428 -11.330 1.00 71.88 97 ALA A C 1
ATOM 760 O O . ALA A 1 97 ? 9.979 8.275 -12.527 1.00 71.88 97 ALA A O 1
ATOM 761 N N . VAL A 1 98 ? 8.512 8.457 -10.828 1.00 71.69 98 VAL A N 1
ATOM 762 C CA . VAL A 1 98 ? 7.301 8.367 -11.649 1.00 71.69 98 VAL A CA 1
ATOM 763 C C . VAL A 1 98 ? 7.190 9.571 -12.586 1.00 71.69 98 VAL A C 1
ATOM 765 O O . VAL A 1 98 ? 6.987 9.378 -13.783 1.00 71.69 98 VAL A O 1
ATOM 768 N N . ASP A 1 99 ? 7.391 10.789 -12.080 1.00 77.12 99 ASP A N 1
ATOM 769 C CA . ASP A 1 99 ? 7.350 12.010 -12.895 1.00 77.12 99 ASP A CA 1
ATOM 770 C C . ASP A 1 99 ? 8.399 11.978 -14.023 1.00 77.12 99 ASP A C 1
ATOM 772 O O . ASP A 1 99 ? 8.073 12.213 -15.186 1.00 77.12 99 ASP A O 1
ATOM 776 N N . LEU A 1 100 ? 9.639 11.577 -13.716 1.00 75.31 100 LEU A N 1
ATOM 777 C CA . LEU A 1 100 ? 10.712 11.442 -14.711 1.00 75.31 100 LEU A CA 1
ATOM 778 C C . LEU A 1 100 ? 10.412 10.375 -15.776 1.00 75.31 100 LEU A C 1
ATOM 780 O O . LEU A 1 100 ? 10.742 10.569 -16.947 1.00 75.31 100 LEU A O 1
ATOM 784 N N . LEU A 1 101 ? 9.766 9.264 -15.406 1.00 78.31 101 LEU A N 1
ATOM 785 C CA . LEU A 1 101 ? 9.342 8.236 -16.365 1.00 78.31 101 LEU A CA 1
ATOM 786 C C . LEU A 1 101 ? 8.281 8.761 -17.344 1.00 78.31 101 LEU A C 1
ATOM 788 O O . LEU A 1 101 ? 8.262 8.337 -18.498 1.00 78.31 101 LEU A O 1
ATOM 792 N N . PHE A 1 102 ? 7.418 9.690 -16.922 1.00 80.44 102 PHE A N 1
ATOM 793 C CA . PHE A 1 102 ? 6.462 10.342 -17.824 1.00 80.44 102 PHE A CA 1
ATOM 794 C C . PHE A 1 102 ? 7.120 11.351 -18.774 1.00 80.44 102 PHE A C 1
ATOM 796 O O . PHE A 1 102 ? 6.613 11.559 -19.877 1.00 80.44 102 PHE A O 1
ATOM 803 N N . GLU A 1 103 ? 8.246 11.953 -18.386 1.00 82.88 103 GLU A N 1
ATOM 804 C CA . GLU A 1 103 ? 8.987 12.900 -19.230 1.00 82.88 103 GLU A CA 1
ATOM 805 C C . GLU A 1 103 ? 9.789 12.231 -20.356 1.00 82.88 103 GLU A C 1
ATOM 807 O O . GLU A 1 103 ? 10.142 12.894 -21.333 1.00 82.88 103 GLU A O 1
ATOM 812 N N . VAL A 1 104 ? 10.099 10.936 -20.235 1.00 83.12 104 VAL A N 1
ATOM 813 C CA . VAL A 1 104 ? 10.925 10.202 -21.202 1.00 83.12 104 VAL A CA 1
ATOM 814 C C . VAL A 1 104 ? 10.036 9.432 -22.189 1.00 83.12 104 VAL A C 1
ATOM 816 O O . VAL A 1 104 ? 9.365 8.468 -21.804 1.00 83.12 104 VAL A O 1
ATOM 819 N N . PRO A 1 105 ? 10.045 9.788 -23.488 1.00 84.62 105 PRO A N 1
ATOM 820 C CA . PRO A 1 105 ? 9.315 9.043 -24.507 1.00 84.62 105 PRO A CA 1
ATOM 821 C C . PRO A 1 105 ? 9.717 7.565 -24.516 1.00 84.62 105 PRO A C 1
ATOM 823 O O . PRO A 1 105 ? 10.898 7.233 -24.564 1.00 84.62 105 PRO A O 1
ATOM 826 N N . GLY A 1 106 ? 8.730 6.669 -24.473 1.00 81.31 106 GLY A N 1
ATOM 827 C CA . GLY A 1 106 ? 8.957 5.221 -24.532 1.00 81.31 106 GLY A CA 1
ATOM 828 C C . GLY A 1 106 ? 9.441 4.569 -23.231 1.00 81.31 106 GLY A C 1
ATOM 829 O O . GLY A 1 106 ? 9.585 3.348 -23.209 1.00 81.31 106 GLY A O 1
ATOM 830 N N . ALA A 1 107 ? 9.624 5.319 -22.138 1.00 83.69 107 ALA A N 1
ATOM 831 C CA . ALA A 1 107 ? 10.096 4.757 -20.869 1.00 83.69 107 ALA A CA 1
ATOM 832 C C . ALA A 1 107 ? 9.146 3.703 -20.280 1.00 83.69 107 ALA A C 1
ATOM 834 O O . ALA A 1 107 ? 9.595 2.640 -19.861 1.00 83.69 107 ALA A O 1
ATOM 835 N N . TRP A 1 108 ? 7.832 3.937 -20.321 1.00 79.88 108 TRP A N 1
ATOM 836 C CA . TRP A 1 108 ? 6.840 2.953 -19.864 1.00 79.88 108 TRP A CA 1
ATOM 837 C C . TRP A 1 108 ? 6.823 1.676 -20.713 1.00 79.88 108 TRP A C 1
ATOM 839 O O . TRP A 1 108 ? 6.669 0.583 -20.172 1.00 79.88 108 TRP A O 1
ATOM 849 N N . ALA A 1 109 ? 7.028 1.796 -22.028 1.00 81.81 109 ALA A N 1
ATOM 850 C CA . ALA A 1 109 ? 7.128 0.640 -22.916 1.00 81.81 109 ALA A CA 1
ATOM 851 C C . ALA A 1 109 ? 8.410 -0.162 -22.644 1.00 81.81 109 ALA A C 1
ATOM 853 O O . ALA A 1 109 ? 8.368 -1.388 -22.568 1.00 81.81 109 ALA A O 1
ATOM 854 N N . ALA A 1 110 ? 9.532 0.529 -22.422 1.00 80.94 110 ALA A N 1
ATOM 855 C CA . ALA A 1 110 ? 10.793 -0.097 -22.039 1.00 80.94 110 ALA A CA 1
ATOM 856 C C . ALA A 1 110 ? 10.698 -0.808 -20.685 1.00 80.94 110 ALA A C 1
ATOM 858 O O . ALA A 1 110 ? 11.185 -1.927 -20.550 1.00 80.94 110 ALA A O 1
ATOM 859 N N . LEU A 1 111 ? 10.017 -0.196 -19.715 1.00 81.44 111 LEU A N 1
ATOM 860 C CA . LEU A 1 111 ? 9.789 -0.790 -18.404 1.00 81.44 111 LEU A CA 1
ATOM 861 C C . LEU A 1 111 ? 8.911 -2.042 -18.491 1.00 81.44 111 LEU A C 1
ATOM 863 O O . LEU A 1 111 ? 9.272 -3.076 -17.937 1.00 81.44 111 LEU A O 1
ATOM 867 N N . GLY A 1 112 ? 7.796 -1.971 -19.225 1.00 79.56 112 GLY A N 1
ATOM 868 C CA . GLY A 1 112 ? 6.932 -3.129 -19.456 1.00 79.56 112 GLY A CA 1
ATOM 869 C C . GLY A 1 112 ? 7.681 -4.275 -20.136 1.00 79.56 112 GLY A C 1
ATOM 870 O O . GLY A 1 112 ? 7.560 -5.425 -19.721 1.00 79.56 112 GLY A O 1
ATOM 871 N N . ARG A 1 113 ? 8.534 -3.958 -21.120 1.00 83.69 113 ARG A N 1
ATOM 872 C CA . ARG A 1 113 ? 9.354 -4.967 -21.793 1.00 83.69 113 ARG A CA 1
ATOM 873 C C . ARG A 1 113 ? 10.402 -5.579 -20.868 1.00 83.69 113 ARG A C 1
ATOM 875 O O . ARG A 1 113 ? 10.635 -6.780 -20.930 1.00 83.69 113 ARG A O 1
ATOM 882 N N . LEU A 1 114 ? 11.022 -4.774 -20.011 1.00 80.62 114 LEU A N 1
ATOM 883 C CA . LEU A 1 114 ? 11.996 -5.246 -19.032 1.00 80.62 114 LEU A CA 1
ATOM 884 C C . LEU A 1 114 ? 11.355 -6.213 -18.025 1.00 80.62 114 LEU A C 1
ATOM 886 O O . LEU A 1 114 ? 11.914 -7.275 -17.773 1.00 80.62 114 LEU A O 1
ATOM 890 N N . VAL A 1 115 ? 10.176 -5.870 -17.497 1.00 79.06 115 VAL A N 1
ATOM 891 C CA . VAL A 1 115 ? 9.377 -6.740 -16.614 1.00 79.06 115 VAL A CA 1
ATOM 892 C C . VAL A 1 115 ? 9.105 -8.080 -17.296 1.00 79.06 115 VAL A C 1
ATOM 894 O O . VAL A 1 115 ? 9.410 -9.126 -16.731 1.00 79.06 115 VAL A O 1
ATOM 897 N N . GLU A 1 116 ? 8.642 -8.051 -18.546 1.00 80.81 116 GLU A N 1
ATOM 898 C CA . GLU A 1 116 ? 8.359 -9.260 -19.322 1.00 80.81 116 GLU A CA 1
ATOM 899 C C . GLU A 1 116 ? 9.617 -10.122 -19.535 1.00 80.81 116 GLU A C 1
ATOM 901 O O . GLU A 1 116 ? 9.571 -11.340 -19.366 1.00 80.81 116 GLU A O 1
ATOM 906 N N . ILE A 1 117 ? 10.759 -9.508 -19.866 1.00 81.25 117 ILE A N 1
ATOM 907 C CA . ILE A 1 117 ? 12.047 -10.208 -20.014 1.00 81.25 117 ILE A CA 1
ATOM 908 C C . ILE A 1 117 ? 12.448 -10.878 -18.695 1.00 81.25 117 ILE A C 1
ATOM 910 O O . ILE A 1 117 ? 12.895 -12.024 -18.700 1.00 81.25 117 ILE A O 1
ATOM 914 N N . ILE A 1 118 ? 12.288 -10.184 -17.565 1.00 75.94 118 ILE A N 1
ATOM 915 C CA . ILE A 1 118 ? 12.643 -10.703 -16.240 1.00 75.94 118 ILE A CA 1
ATOM 916 C C . ILE A 1 118 ? 11.750 -11.892 -15.878 1.00 75.94 118 ILE A C 1
ATOM 918 O O . ILE A 1 118 ? 12.278 -12.939 -15.507 1.00 75.94 118 ILE A O 1
ATOM 922 N N . GLU A 1 119 ? 10.434 -11.782 -16.062 1.00 75.06 119 GLU A N 1
ATOM 923 C CA . GLU A 1 119 ? 9.482 -12.875 -15.821 1.00 75.06 119 GLU A CA 1
ATOM 924 C C . GLU A 1 119 ? 9.822 -14.124 -16.655 1.00 75.06 119 GLU A C 1
ATOM 926 O O . GLU A 1 119 ? 9.862 -15.240 -16.134 1.00 75.06 119 GLU A O 1
ATOM 931 N N . HIS A 1 120 ? 10.159 -13.950 -17.938 1.00 76.75 120 HIS A N 1
ATOM 932 C CA . HIS A 1 120 ? 10.537 -15.061 -18.822 1.00 76.75 120 HIS A CA 1
ATOM 933 C C . HIS A 1 120 ? 11.939 -15.625 -18.542 1.00 76.75 120 HIS A C 1
ATOM 935 O O . HIS A 1 120 ? 12.223 -16.788 -18.860 1.00 76.75 120 HIS A O 1
ATOM 941 N N . ALA A 1 121 ? 12.844 -14.815 -17.994 1.00 73.75 121 ALA A N 1
ATOM 942 C CA . ALA A 1 121 ? 14.204 -15.224 -17.669 1.00 73.75 121 ALA A CA 1
ATOM 943 C C . ALA A 1 121 ? 14.319 -15.891 -16.286 1.00 73.75 121 ALA A C 1
ATOM 945 O O . ALA A 1 121 ? 15.249 -16.678 -16.095 1.00 73.75 121 ALA A O 1
ATOM 946 N N . ALA A 1 122 ? 13.403 -15.607 -15.352 1.00 64.75 122 ALA A N 1
ATOM 947 C CA . ALA A 1 122 ? 13.525 -15.950 -13.931 1.00 64.75 122 ALA A CA 1
ATOM 948 C C . ALA A 1 122 ? 12.746 -17.198 -13.448 1.00 64.75 122 ALA A C 1
ATOM 950 O O . ALA A 1 122 ? 12.782 -17.499 -12.259 1.00 64.75 122 ALA A O 1
ATOM 951 N N . ALA A 1 123 ? 12.081 -17.977 -14.309 1.00 53.03 123 ALA A N 1
ATOM 952 C CA . ALA A 1 123 ? 11.374 -19.196 -13.873 1.00 53.03 123 ALA A CA 1
ATOM 953 C C . ALA A 1 123 ? 12.365 -20.315 -13.449 1.00 53.03 123 ALA A C 1
ATOM 955 O O . ALA A 1 123 ? 13.121 -20.762 -14.321 1.00 53.03 123 ALA A O 1
ATOM 956 N N . PRO A 1 124 ? 12.400 -20.824 -12.183 1.00 51.44 124 PRO A N 1
ATOM 957 C CA . PRO A 1 124 ? 11.356 -20.885 -11.136 1.00 51.44 124 PRO A CA 1
ATOM 958 C C . PRO A 1 124 ? 11.585 -19.980 -9.880 1.00 51.44 124 PRO A C 1
ATOM 960 O O . PRO A 1 124 ? 12.688 -19.464 -9.686 1.00 51.44 124 PRO A O 1
ATOM 963 N N . PRO A 1 125 ? 10.581 -19.866 -8.969 1.00 46.88 125 PRO A N 1
ATOM 964 C CA . PRO A 1 125 ? 10.453 -18.853 -7.892 1.00 46.88 125 PRO A CA 1
ATOM 965 C C . PRO A 1 125 ? 11.457 -18.934 -6.723 1.00 46.88 125 PRO A C 1
ATOM 967 O O . PRO A 1 125 ? 11.281 -18.273 -5.702 1.00 46.88 125 PRO A O 1
ATOM 970 N N . GLU A 1 126 ? 12.523 -19.727 -6.840 1.00 44.47 126 GLU A N 1
ATOM 971 C CA . GLU A 1 126 ? 13.587 -19.786 -5.822 1.00 44.47 126 GLU A CA 1
ATOM 972 C C . GLU A 1 126 ? 14.585 -18.622 -5.945 1.00 44.47 126 GLU A C 1
ATOM 974 O O . GLU A 1 126 ? 15.407 -18.391 -5.056 1.00 44.47 126 GLU A O 1
ATOM 979 N N . THR A 1 127 ? 14.500 -17.861 -7.038 1.00 52.41 127 THR A N 1
ATOM 980 C CA . THR A 1 127 ? 15.354 -16.704 -7.304 1.00 52.41 127 THR A CA 1
ATOM 981 C C . THR A 1 127 ? 14.570 -15.439 -6.987 1.00 52.41 127 THR A C 1
ATOM 983 O O . THR A 1 127 ? 13.953 -14.861 -7.872 1.00 52.41 127 THR A O 1
ATOM 986 N N . GLY A 1 128 ? 14.550 -15.012 -5.722 1.00 54.97 128 GLY A N 1
ATOM 987 C CA . GLY A 1 128 ? 13.976 -13.711 -5.362 1.00 54.97 128 GLY A CA 1
ATOM 988 C C . GLY A 1 128 ? 14.624 -12.608 -6.203 1.00 54.97 128 GLY A C 1
ATOM 989 O O . GLY A 1 128 ? 15.813 -12.337 -6.044 1.00 54.97 128 GLY A O 1
ATOM 990 N N . ALA A 1 129 ? 13.876 -12.036 -7.142 1.00 59.75 129 ALA A N 1
ATOM 991 C CA . ALA A 1 129 ? 14.328 -10.954 -8.001 1.00 59.75 129 ALA A CA 1
ATOM 992 C C . ALA A 1 129 ? 13.580 -9.684 -7.592 1.00 59.75 129 ALA A C 1
ATOM 994 O O . ALA A 1 129 ? 12.366 -9.592 -7.749 1.00 59.75 129 ALA A O 1
ATOM 995 N N . GLU A 1 130 ? 14.294 -8.713 -7.035 1.00 63.16 130 GLU A N 1
ATOM 996 C CA . GLU A 1 130 ? 13.733 -7.430 -6.620 1.00 63.16 130 GLU A CA 1
ATOM 997 C C . GLU A 1 130 ? 14.186 -6.364 -7.617 1.00 63.16 130 GLU A C 1
ATOM 999 O O . GLU A 1 130 ? 15.370 -6.058 -7.716 1.00 63.16 130 GLU A O 1
ATOM 1004 N N . LEU A 1 131 ? 13.257 -5.788 -8.377 1.00 62.84 131 LEU A N 1
ATOM 1005 C CA . LEU A 1 131 ? 13.551 -4.591 -9.159 1.00 62.84 131 LEU A CA 1
ATOM 1006 C C . LEU A 1 131 ? 13.350 -3.375 -8.260 1.00 62.84 131 LEU A C 1
ATOM 1008 O O . LEU A 1 131 ? 12.264 -3.154 -7.737 1.00 62.84 131 LEU A O 1
ATOM 1012 N N . SER A 1 132 ? 14.402 -2.590 -8.088 1.00 64.62 132 SER A N 1
ATOM 1013 C CA . SER A 1 132 ? 14.380 -1.344 -7.332 1.00 64.62 132 SER A CA 1
ATOM 1014 C C . SER A 1 132 ? 14.683 -0.163 -8.249 1.00 64.62 132 SER A C 1
ATOM 1016 O O . SER A 1 132 ? 15.340 -0.301 -9.281 1.00 64.62 132 SER A O 1
ATOM 1018 N N . PHE A 1 133 ? 14.181 1.006 -7.871 1.00 66.69 133 PHE A N 1
ATOM 1019 C CA . PHE A 1 133 ? 14.334 2.243 -8.623 1.00 66.69 133 PHE A CA 1
ATOM 1020 C C . PHE A 1 133 ? 15.116 3.216 -7.747 1.00 66.69 133 PHE A C 1
ATOM 1022 O O . PHE A 1 133 ? 14.713 3.481 -6.614 1.00 66.69 133 PHE A O 1
ATOM 1029 N N . SER A 1 134 ? 16.214 3.752 -8.267 1.00 66.25 134 SER A N 1
ATOM 1030 C CA . SER A 1 134 ? 16.996 4.801 -7.615 1.00 66.25 134 SER A CA 1
ATOM 1031 C C . SER A 1 134 ? 17.047 6.026 -8.515 1.00 66.25 134 SER A C 1
ATOM 1033 O O . SER A 1 134 ? 17.204 5.903 -9.729 1.00 66.25 134 SER A O 1
ATOM 1035 N N . ILE A 1 135 ? 16.902 7.212 -7.927 1.00 67.69 135 ILE A N 1
ATOM 1036 C CA . ILE A 1 135 ? 17.175 8.461 -8.634 1.00 67.69 135 ILE A CA 1
ATOM 1037 C C . ILE A 1 135 ? 18.636 8.793 -8.377 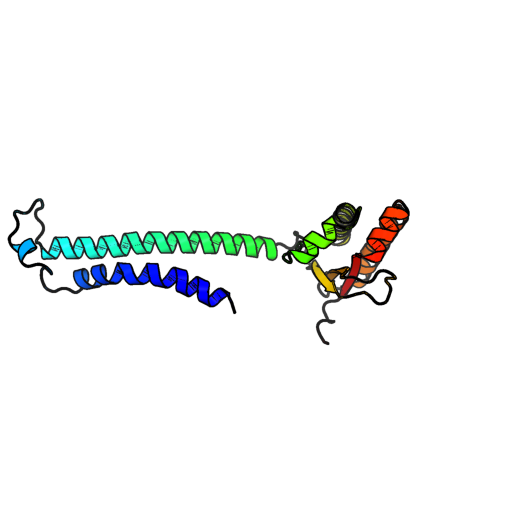1.00 67.69 135 ILE A C 1
ATOM 1039 O O . ILE A 1 135 ? 19.020 9.119 -7.251 1.00 67.69 135 ILE A O 1
ATOM 1043 N N . GLU A 1 136 ? 19.449 8.699 -9.421 1.00 73.94 136 GLU A N 1
ATOM 1044 C CA . GLU A 1 136 ? 20.820 9.188 -9.382 1.00 73.94 136 GLU A CA 1
ATOM 1045 C C . GLU A 1 136 ? 20.861 10.596 -9.997 1.00 73.94 136 GLU A C 1
ATOM 1047 O O . GLU A 1 136 ? 20.037 10.971 -10.838 1.00 73.94 136 GLU A O 1
ATOM 1052 N N . GLY A 1 137 ? 21.824 11.407 -9.550 1.00 64.94 137 GLY A N 1
ATOM 1053 C CA . GLY A 1 137 ? 22.139 12.662 -10.230 1.00 64.94 137 GLY A CA 1
ATOM 1054 C C . GLY A 1 137 ? 22.663 12.400 -11.645 1.00 64.94 137 GLY A C 1
ATOM 1055 O O . GLY A 1 137 ? 22.660 11.273 -12.128 1.00 64.94 137 GLY A O 1
ATOM 1056 N N . THR A 1 138 ? 23.168 13.436 -12.316 1.00 63.69 138 THR A N 1
ATOM 1057 C CA . THR A 1 138 ? 23.616 13.309 -13.713 1.00 63.69 138 THR A CA 1
ATOM 1058 C C . THR A 1 138 ? 24.608 12.154 -13.882 1.00 63.69 138 THR A C 1
ATOM 1060 O O . THR A 1 138 ? 25.716 12.230 -13.339 1.00 63.69 138 THR A O 1
ATOM 1063 N N . PRO A 1 139 ? 24.232 11.088 -14.613 1.00 63.16 139 PRO A N 1
ATOM 1064 C CA . PRO A 1 139 ? 25.072 9.914 -14.705 1.00 63.16 139 PRO A CA 1
ATOM 1065 C C . PRO A 1 139 ? 26.302 10.246 -15.561 1.00 63.16 139 PRO A C 1
ATOM 1067 O O . PRO A 1 139 ? 26.199 11.022 -16.515 1.00 63.16 139 PRO A O 1
ATOM 1070 N N . PRO A 1 140 ? 27.473 9.654 -15.266 1.00 61.88 140 PRO A N 1
ATOM 1071 C CA . PRO A 1 140 ? 28.746 10.034 -15.888 1.00 61.88 140 PRO A CA 1
ATOM 1072 C C . PRO A 1 140 ? 28.794 9.790 -17.404 1.00 61.88 140 PRO A C 1
ATOM 1074 O O . PRO A 1 140 ? 29.675 10.308 -18.083 1.00 61.88 140 PRO A O 1
ATOM 1077 N N . TRP A 1 141 ? 27.860 8.998 -17.930 1.00 66.12 141 TRP A N 1
ATOM 1078 C CA . TRP A 1 141 ? 27.744 8.658 -19.343 1.00 66.12 141 TRP A CA 1
ATOM 1079 C C . TRP A 1 141 ? 26.695 9.504 -20.095 1.00 66.12 141 TRP A C 1
ATOM 1081 O O . TRP A 1 141 ? 26.667 9.450 -21.323 1.00 66.12 141 TRP A O 1
ATOM 1091 N N . SER A 1 142 ? 25.843 10.288 -19.413 1.00 62.41 142 SER A N 1
ATOM 1092 C CA . SER A 1 142 ? 24.821 11.113 -20.079 1.00 62.41 142 SER A CA 1
ATOM 1093 C C . SER A 1 142 ? 25.365 12.492 -20.434 1.00 62.41 142 SER A C 1
ATOM 1095 O O . SER A 1 142 ? 25.934 13.198 -19.603 1.00 62.41 142 SER A O 1
ATOM 1097 N N . ALA A 1 143 ? 25.141 12.908 -21.681 1.00 61.84 143 ALA A N 1
ATOM 1098 C CA . ALA A 1 143 ? 25.427 14.268 -22.135 1.00 61.84 143 ALA A CA 1
ATOM 1099 C C . ALA A 1 143 ? 24.400 15.291 -21.608 1.00 61.84 143 ALA A C 1
ATOM 1101 O O . ALA A 1 143 ? 24.623 16.500 -21.691 1.00 61.84 143 ALA A O 1
ATOM 1102 N N . THR A 1 144 ? 23.260 14.825 -21.085 1.00 63.25 144 THR A N 1
ATOM 1103 C CA . THR A 1 144 ? 22.174 15.670 -20.587 1.00 63.25 144 THR A CA 1
ATOM 1104 C C . THR A 1 144 ? 22.290 15.839 -19.078 1.00 63.25 144 THR A C 1
ATOM 1106 O O . THR A 1 144 ? 22.246 14.875 -18.320 1.00 63.25 144 THR A O 1
ATOM 1109 N N . ARG A 1 145 ? 22.407 17.090 -18.626 1.00 64.12 145 ARG A N 1
ATOM 1110 C CA . ARG A 1 145 ? 22.420 17.421 -17.199 1.00 64.12 145 ARG A CA 1
ATOM 1111 C C . ARG A 1 145 ? 21.006 17.292 -16.630 1.00 64.12 145 ARG A C 1
ATOM 1113 O O . ARG A 1 145 ? 20.093 17.962 -17.106 1.00 64.12 145 ARG A O 1
ATOM 1120 N N . GLY A 1 146 ? 20.835 16.454 -15.618 1.00 70.00 146 GLY A N 1
ATOM 1121 C CA . GLY A 1 146 ? 19.554 16.212 -14.955 1.00 70.00 146 GLY A CA 1
ATOM 1122 C C . GLY A 1 146 ? 19.588 14.974 -14.066 1.00 70.00 146 GLY A C 1
ATOM 1123 O O . GLY A 1 146 ? 20.611 14.289 -14.013 1.00 70.00 146 GLY A O 1
ATOM 1124 N N . ASP A 1 147 ? 18.478 14.728 -13.378 1.00 75.25 147 ASP A N 1
ATOM 1125 C CA . ASP A 1 147 ? 18.235 13.495 -12.631 1.00 75.25 147 ASP A CA 1
ATOM 1126 C C . ASP A 1 147 ? 17.946 12.353 -13.618 1.00 75.25 147 ASP A C 1
ATOM 1128 O O . ASP A 1 147 ? 17.314 12.569 -14.662 1.00 75.25 147 ASP A O 1
ATOM 1132 N N . CYS A 1 148 ? 18.425 11.150 -13.310 1.00 78.19 148 CYS A N 1
ATOM 1133 C CA . CYS A 1 148 ? 18.148 9.946 -14.085 1.00 78.19 148 CYS A CA 1
ATOM 1134 C C . CYS A 1 148 ? 17.525 8.862 -13.204 1.00 78.19 148 CYS A C 1
ATOM 1136 O O . CYS A 1 148 ? 17.756 8.794 -11.996 1.00 78.19 148 CYS A O 1
ATOM 1138 N N . VAL A 1 149 ? 16.725 8.002 -13.830 1.00 80.31 149 VAL A N 1
ATOM 1139 C CA . VAL A 1 149 ? 16.132 6.841 -13.167 1.00 80.31 149 VAL A CA 1
ATOM 1140 C C . VAL A 1 149 ? 17.024 5.637 -13.433 1.00 80.31 149 VAL A C 1
ATOM 1142 O O . VAL A 1 149 ? 17.226 5.240 -14.580 1.00 80.31 149 VAL A O 1
ATOM 1145 N N . VAL A 1 150 ? 17.558 5.048 -12.370 1.00 79.44 150 VAL A N 1
ATOM 1146 C CA . VAL A 1 150 ? 18.333 3.810 -12.414 1.00 79.44 150 VAL A CA 1
ATOM 1147 C C . VAL A 1 150 ? 17.444 2.663 -11.955 1.00 79.44 150 VAL A C 1
ATOM 1149 O O . VAL A 1 150 ? 16.961 2.636 -10.825 1.00 79.44 150 VAL A O 1
ATOM 1152 N N . LEU A 1 151 ? 17.222 1.724 -12.865 1.00 77.19 151 LEU A N 1
ATOM 1153 C CA . LEU A 1 151 ? 16.527 0.466 -12.653 1.00 77.19 151 LEU A CA 1
ATOM 1154 C C . LEU A 1 151 ? 17.556 -0.566 -12.197 1.00 77.19 151 LEU A C 1
ATOM 1156 O O . LEU A 1 151 ? 18.389 -0.998 -12.993 1.00 77.19 151 LEU A O 1
ATOM 1160 N N . GLU A 1 152 ? 17.513 -0.951 -10.929 1.00 77.19 152 GLU A N 1
ATOM 1161 C CA . GLU A 1 152 ? 18.408 -1.956 -10.366 1.00 77.19 152 GLU A CA 1
ATOM 1162 C C . GLU A 1 152 ? 17.662 -3.266 -10.139 1.00 77.19 152 GLU A C 1
ATOM 1164 O O . GLU A 1 152 ? 16.795 -3.348 -9.272 1.00 77.19 152 GLU A O 1
ATOM 1169 N N . LEU A 1 153 ? 18.012 -4.301 -10.898 1.00 77.56 153 LEU A N 1
ATOM 1170 C CA . LEU A 1 153 ? 17.516 -5.655 -10.683 1.00 77.56 153 LEU A CA 1
ATOM 1171 C C . LEU A 1 153 ? 18.424 -6.385 -9.693 1.00 77.56 153 LEU A C 1
ATOM 1173 O O . LEU A 1 153 ? 19.537 -6.771 -10.045 1.00 77.56 153 LEU A O 1
ATOM 1177 N N . HIS A 1 154 ? 17.939 -6.597 -8.477 1.00 71.50 154 HIS A N 1
ATOM 1178 C CA . HIS A 1 154 ? 18.601 -7.363 -7.428 1.00 71.50 154 HIS A CA 1
ATOM 1179 C C . HIS A 1 154 ? 18.223 -8.832 -7.557 1.00 71.50 154 HIS A C 1
ATOM 1181 O O . HIS A 1 154 ? 17.064 -9.199 -7.387 1.00 71.50 154 HIS A O 1
ATOM 1187 N N . LEU A 1 155 ? 19.197 -9.684 -7.856 1.00 69.12 155 LEU A N 1
ATOM 1188 C CA . LEU A 1 155 ? 18.982 -11.126 -7.970 1.00 69.12 155 LEU A CA 1
ATOM 1189 C C . LEU A 1 155 ? 19.443 -11.834 -6.692 1.00 69.12 155 LEU A C 1
ATOM 1191 O O . LEU A 1 155 ? 20.575 -11.636 -6.246 1.00 69.12 155 LEU A O 1
ATOM 1195 N N . ALA A 1 156 ? 18.597 -12.695 -6.121 1.00 63.91 156 ALA A N 1
ATOM 1196 C CA . ALA A 1 156 ? 18.973 -13.568 -5.016 1.00 63.91 156 ALA A CA 1
ATOM 1197 C C . ALA A 1 156 ? 20.163 -14.452 -5.411 1.00 63.91 156 ALA A C 1
ATOM 1199 O O . ALA A 1 156 ? 20.197 -15.035 -6.499 1.00 63.91 156 ALA A O 1
ATOM 1200 N N . ARG A 1 157 ? 21.132 -14.569 -4.494 1.00 60.41 157 ARG A N 1
ATOM 1201 C CA . ARG A 1 157 ? 22.404 -15.272 -4.701 1.00 60.41 157 ARG A CA 1
ATOM 1202 C C . ARG A 1 157 ? 22.177 -16.774 -4.897 1.00 60.41 157 ARG A C 1
ATOM 1204 O O . ARG A 1 157 ? 22.232 -17.554 -3.949 1.00 60.41 157 ARG A O 1
ATOM 1211 N N . THR A 1 158 ? 21.929 -17.178 -6.135 1.00 59.56 158 THR A N 1
ATOM 1212 C CA . THR A 1 158 ? 21.675 -18.566 -6.539 1.00 59.56 158 THR A CA 1
ATOM 1213 C C . THR A 1 158 ? 22.666 -19.003 -7.618 1.00 59.56 158 THR A C 1
ATOM 1215 O O . THR A 1 158 ? 23.313 -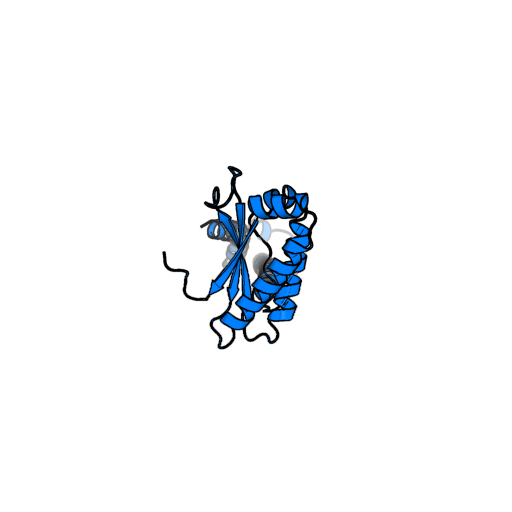18.186 -8.280 1.00 59.56 158 THR A O 1
ATOM 1218 N N . ALA A 1 159 ? 22.792 -20.318 -7.828 1.00 52.81 159 ALA A N 1
ATOM 1219 C CA . ALA A 1 159 ? 23.595 -20.922 -8.895 1.00 52.81 159 ALA A CA 1
ATOM 1220 C C . ALA A 1 159 ? 22.959 -20.702 -10.291 1.00 52.81 159 ALA A C 1
ATOM 1222 O O . ALA A 1 159 ? 22.634 -21.639 -11.016 1.00 52.81 159 ALA A O 1
ATOM 1223 N N . GLY A 1 160 ? 22.767 -19.446 -10.684 1.00 65.50 160 GLY A N 1
ATOM 1224 C CA . GLY A 1 160 ? 22.041 -19.048 -11.894 1.00 65.50 160 GLY A CA 1
ATOM 1225 C C . GLY A 1 160 ? 22.100 -17.550 -12.189 1.00 65.50 160 GLY A C 1
ATOM 1226 O O . GLY A 1 160 ? 21.931 -17.163 -13.342 1.00 65.50 160 GLY A O 1
ATOM 1227 N N . GLU A 1 161 ? 22.446 -16.734 -11.191 1.00 71.19 161 GLU A N 1
ATOM 1228 C CA . GLU A 1 161 ? 22.471 -15.269 -11.243 1.00 71.19 161 GLU A CA 1
ATOM 1229 C C . GLU A 1 161 ? 23.165 -14.702 -12.489 1.00 71.19 161 GLU A C 1
ATOM 1231 O O . GLU A 1 161 ? 22.554 -13.968 -13.257 1.00 71.19 161 GLU A O 1
ATOM 1236 N N . ALA A 1 162 ? 24.411 -15.105 -12.760 1.00 73.12 162 ALA A N 1
ATOM 1237 C CA . ALA A 1 162 ? 25.172 -14.585 -13.898 1.00 73.12 162 ALA A CA 1
ATOM 1238 C C . ALA A 1 162 ? 24.545 -14.940 -15.260 1.00 73.12 162 ALA A C 1
ATOM 1240 O O . ALA A 1 162 ? 24.639 -14.161 -16.206 1.00 73.12 162 ALA A O 1
ATOM 1241 N N . ARG A 1 163 ? 23.889 -16.105 -15.366 1.00 76.38 163 ARG A N 1
ATOM 1242 C CA . ARG A 1 163 ? 23.192 -16.523 -16.594 1.00 76.38 163 ARG A CA 1
ATOM 1243 C C . ARG A 1 163 ? 21.901 -15.733 -16.791 1.00 76.38 163 ARG A C 1
ATOM 1245 O O . ARG A 1 163 ? 21.628 -15.317 -17.912 1.00 76.38 163 ARG A O 1
ATOM 1252 N N . ILE A 1 164 ? 21.150 -15.500 -15.715 1.00 77.50 164 ILE A N 1
ATOM 1253 C CA . ILE A 1 164 ? 19.927 -14.690 -15.738 1.00 77.50 164 ILE A CA 1
ATOM 1254 C C . ILE A 1 164 ? 20.280 -13.234 -16.064 1.00 77.50 164 ILE A C 1
ATOM 1256 O O . ILE A 1 164 ? 19.721 -12.674 -16.999 1.00 77.50 164 ILE A O 1
ATOM 1260 N N . ALA A 1 165 ? 21.280 -12.658 -15.393 1.00 79.19 165 ALA A N 1
ATOM 1261 C CA . ALA A 1 165 ? 21.758 -11.300 -15.646 1.00 79.19 165 ALA A CA 1
ATOM 1262 C C . ALA A 1 165 ? 22.212 -11.103 -17.101 1.00 79.19 165 ALA A C 1
ATOM 1264 O O . ALA A 1 165 ? 21.804 -10.147 -17.757 1.00 79.19 165 ALA A O 1
ATOM 1265 N N . ALA A 1 166 ? 23.022 -12.027 -17.630 1.00 82.00 166 ALA A N 1
ATOM 1266 C CA . ALA A 1 166 ? 23.486 -11.963 -19.014 1.00 82.00 166 ALA A CA 1
ATOM 1267 C C . ALA A 1 166 ? 22.329 -12.057 -20.018 1.00 82.00 166 ALA A C 1
ATOM 1269 O O . ALA A 1 166 ? 22.336 -11.349 -21.023 1.00 82.00 166 ALA A O 1
ATOM 1270 N N . ARG A 1 167 ? 21.330 -12.903 -19.738 1.00 83.81 167 ARG A N 1
ATOM 1271 C CA . ARG A 1 167 ? 20.145 -13.054 -20.586 1.00 83.81 167 ARG A CA 1
ATOM 1272 C C . ARG A 1 167 ? 19.277 -11.797 -20.577 1.00 83.81 167 ARG A C 1
ATOM 1274 O O . ARG A 1 167 ? 18.952 -11.299 -21.648 1.00 83.81 167 ARG A O 1
ATOM 1281 N N . VAL A 1 168 ? 18.962 -11.265 -19.396 1.00 83.81 168 VAL A N 1
ATOM 1282 C CA . VAL A 1 168 ? 18.155 -10.043 -19.253 1.00 83.81 168 VAL A CA 1
ATOM 1283 C C . VAL A 1 168 ? 18.838 -8.865 -19.953 1.00 83.81 168 VAL A C 1
ATOM 1285 O O . VAL A 1 168 ? 18.193 -8.180 -20.741 1.00 83.81 168 VAL A O 1
ATOM 1288 N N . ASN A 1 169 ? 20.149 -8.681 -19.754 1.00 83.94 169 ASN A N 1
ATOM 1289 C CA . ASN A 1 169 ? 20.910 -7.636 -20.446 1.00 83.94 169 ASN A CA 1
ATOM 1290 C C . ASN A 1 169 ? 20.874 -7.811 -21.971 1.00 83.94 169 ASN A C 1
ATOM 1292 O O . ASN A 1 169 ? 20.585 -6.861 -22.689 1.00 83.94 169 ASN A O 1
ATOM 1296 N N . ALA A 1 170 ? 21.118 -9.023 -22.479 1.00 86.00 170 ALA A N 1
ATOM 1297 C CA . ALA A 1 170 ? 21.131 -9.277 -23.918 1.00 86.00 170 ALA A CA 1
ATOM 1298 C C . ALA A 1 170 ? 19.764 -9.033 -24.585 1.00 86.00 170 ALA A C 1
ATOM 1300 O O . ALA A 1 170 ? 19.713 -8.464 -25.679 1.00 86.00 170 ALA A O 1
ATOM 1301 N N . GLU A 1 171 ? 18.671 -9.450 -23.939 1.00 86.81 171 GLU A N 1
ATOM 1302 C CA . GLU A 1 171 ? 17.307 -9.245 -24.442 1.00 86.81 171 GLU A CA 1
ATOM 1303 C C . GLU A 1 171 ? 16.883 -7.770 -24.353 1.00 86.81 171 GLU A C 1
ATOM 1305 O O . GLU A 1 171 ? 16.275 -7.249 -25.291 1.00 86.81 171 GLU A O 1
ATOM 1310 N N . TYR A 1 172 ? 17.260 -7.067 -23.280 1.00 85.38 172 TYR A N 1
ATOM 1311 C CA . TYR A 1 172 ? 16.981 -5.638 -23.135 1.00 85.38 172 TYR A CA 1
ATOM 1312 C C . TYR A 1 172 ? 17.781 -4.791 -24.135 1.00 85.38 172 TYR A C 1
ATOM 1314 O O . TYR A 1 172 ? 17.221 -3.919 -24.799 1.00 85.38 172 TYR A O 1
ATOM 1322 N N . ASP A 1 173 ? 19.062 -5.104 -24.342 1.00 86.56 173 ASP A N 1
ATOM 1323 C CA . ASP A 1 173 ? 19.892 -4.447 -25.354 1.00 86.56 173 ASP A CA 1
ATOM 1324 C C . ASP A 1 173 ? 19.373 -4.702 -26.776 1.00 86.56 173 ASP A C 1
ATOM 1326 O O . ASP A 1 173 ? 19.480 -3.834 -27.642 1.00 86.56 173 ASP A O 1
ATOM 1330 N N . ALA A 1 174 ? 18.824 -5.893 -27.046 1.00 88.88 174 ALA A N 1
ATOM 1331 C CA . ALA A 1 174 ? 18.178 -6.189 -28.324 1.00 88.88 174 ALA A CA 1
ATOM 1332 C C . ALA A 1 174 ? 16.942 -5.315 -28.534 1.00 88.88 174 ALA A C 1
ATOM 1334 O O . ALA A 1 174 ? 16.833 -4.670 -29.572 1.00 88.88 174 ALA A O 1
ATOM 1335 N N . TYR A 1 175 ? 16.089 -5.204 -27.515 1.00 88.69 175 TYR A N 1
ATOM 1336 C CA . TYR A 1 175 ? 14.935 -4.313 -27.548 1.00 88.69 175 TYR A CA 1
ATOM 1337 C C . TYR A 1 175 ? 15.335 -2.853 -27.810 1.00 88.69 175 TYR A C 1
ATOM 1339 O O . TYR A 1 175 ? 14.775 -2.218 -28.699 1.00 88.69 175 TYR A O 1
ATOM 1347 N N . LEU A 1 176 ? 16.345 -2.325 -27.107 1.00 86.50 176 LEU A N 1
ATOM 1348 C CA . LEU A 1 176 ? 16.804 -0.947 -27.314 1.00 86.50 176 LEU A CA 1
ATOM 1349 C C . LEU A 1 176 ? 17.355 -0.701 -28.726 1.00 86.50 176 LEU A C 1
ATOM 1351 O O . LEU A 1 176 ? 17.236 0.411 -29.239 1.00 86.50 176 LEU A O 1
ATOM 1355 N N . ARG A 1 177 ? 17.962 -1.710 -29.363 1.00 88.25 177 ARG A N 1
ATOM 1356 C CA . ARG A 1 177 ? 18.457 -1.600 -30.746 1.00 88.25 177 ARG A CA 1
ATOM 1357 C C . ARG A 1 177 ? 17.331 -1.502 -31.772 1.00 88.25 177 ARG A C 1
ATOM 1359 O O . ARG A 1 177 ? 17.529 -0.829 -32.781 1.00 88.25 177 ARG A O 1
ATOM 1366 N N . ASP A 1 178 ? 16.195 -2.131 -31.493 1.00 90.75 178 ASP A N 1
ATOM 1367 C CA . ASP A 1 178 ? 15.036 -2.177 -32.388 1.00 90.75 178 ASP A CA 1
ATOM 1368 C C . ASP A 1 178 ? 14.142 -0.928 -32.272 1.00 90.75 178 ASP A C 1
ATOM 1370 O O . ASP A 1 178 ? 13.260 -0.708 -33.105 1.00 90.75 178 ASP A O 1
ATOM 1374 N N . LEU A 1 179 ? 14.374 -0.085 -31.260 1.00 89.94 179 LEU A N 1
ATOM 1375 C CA . LEU A 1 179 ? 13.661 1.176 -31.085 1.00 89.94 179 LEU A CA 1
ATOM 1376 C C . LEU A 1 179 ? 14.069 2.233 -32.114 1.00 89.94 179 LEU A C 1
ATOM 1378 O O . LEU A 1 179 ? 15.208 2.304 -32.583 1.00 89.94 179 LEU A O 1
ATOM 1382 N N . GLU A 1 180 ? 13.127 3.134 -32.393 1.00 91.62 180 GLU A N 1
ATOM 1383 C CA . GLU A 1 180 ? 13.391 4.334 -33.179 1.00 91.62 180 GLU A CA 1
ATOM 1384 C C . GLU A 1 180 ? 14.537 5.147 -32.540 1.00 91.62 180 GLU A C 1
ATOM 1386 O O . GLU A 1 180 ? 14.534 5.331 -31.316 1.00 91.62 180 GLU A O 1
ATOM 1391 N N . PRO A 1 181 ? 15.504 5.671 -33.324 1.00 90.06 181 PRO A N 1
ATOM 1392 C CA . PRO A 1 181 ? 16.685 6.342 -32.780 1.00 90.06 181 PRO A CA 1
ATOM 1393 C C . PRO A 1 181 ? 16.357 7.451 -31.776 1.00 90.06 181 PRO A C 1
ATOM 1395 O O . PRO A 1 181 ? 16.996 7.534 -30.735 1.00 90.06 181 PRO A O 1
ATOM 1398 N N . ALA A 1 182 ? 15.312 8.242 -32.037 1.00 86.94 182 ALA A N 1
ATOM 1399 C CA . ALA A 1 182 ? 14.894 9.325 -31.149 1.00 86.94 182 ALA A CA 1
ATOM 1400 C C . ALA A 1 182 ? 14.416 8.824 -29.772 1.00 86.94 182 ALA A C 1
ATOM 1402 O O . ALA A 1 182 ? 14.715 9.438 -28.750 1.00 86.94 182 ALA A O 1
ATOM 1403 N N . VAL A 1 183 ? 13.699 7.696 -29.736 1.00 85.62 183 VAL A N 1
ATOM 1404 C CA . VAL A 1 183 ? 13.201 7.079 -28.497 1.00 85.62 183 VAL A CA 1
ATOM 1405 C C . VAL A 1 183 ? 14.348 6.414 -27.743 1.00 85.62 183 VAL A C 1
ATOM 1407 O O . VAL A 1 183 ? 14.488 6.597 -26.536 1.00 85.62 183 VAL A O 1
ATOM 1410 N N . ARG A 1 184 ? 15.211 5.690 -28.463 1.00 87.38 184 ARG A N 1
ATOM 1411 C CA . ARG A 1 184 ? 16.402 5.056 -27.894 1.00 87.38 184 ARG A CA 1
ATOM 1412 C C . ARG A 1 184 ? 17.319 6.080 -27.235 1.00 87.38 184 ARG A C 1
ATOM 1414 O O . ARG A 1 184 ? 17.765 5.846 -26.119 1.00 87.38 184 ARG A O 1
ATOM 1421 N N . ASP A 1 185 ? 17.577 7.204 -27.895 1.00 86.12 185 ASP A N 1
ATOM 1422 C CA . ASP A 1 185 ? 18.478 8.234 -27.380 1.00 86.12 185 ASP A CA 1
ATOM 1423 C C . ASP A 1 185 ? 17.860 8.959 -26.168 1.00 86.12 185 ASP A C 1
ATOM 1425 O O . ASP A 1 185 ? 18.572 9.292 -25.221 1.00 86.12 185 ASP A O 1
ATOM 1429 N N . ALA A 1 186 ? 16.532 9.136 -26.141 1.00 85.31 186 ALA A N 1
ATOM 1430 C CA . ALA A 1 186 ? 15.819 9.698 -24.994 1.00 85.31 186 ALA A CA 1
ATOM 1431 C C . ALA A 1 186 ? 15.838 8.769 -23.769 1.00 85.31 186 ALA A C 1
ATOM 1433 O O . ALA A 1 186 ? 16.094 9.229 -22.654 1.00 85.31 186 ALA A O 1
ATOM 1434 N N . ILE A 1 187 ? 15.608 7.468 -23.978 1.00 85.50 187 ILE A N 1
ATOM 1435 C CA . ILE A 1 187 ? 15.740 6.444 -22.934 1.00 85.50 187 ILE A CA 1
ATOM 1436 C C . ILE A 1 187 ? 17.184 6.405 -22.451 1.00 85.50 187 ILE A C 1
ATOM 1438 O O . ILE A 1 187 ? 17.422 6.539 -21.254 1.00 85.50 187 ILE A O 1
ATOM 1442 N N . ALA A 1 188 ? 18.141 6.303 -23.377 1.00 82.50 188 ALA A N 1
ATOM 1443 C CA . ALA A 1 188 ? 19.553 6.267 -23.052 1.00 82.50 188 ALA A CA 1
ATOM 1444 C C . ALA A 1 188 ? 19.932 7.478 -22.210 1.00 82.50 188 ALA A C 1
ATOM 1446 O O . ALA A 1 188 ? 20.563 7.277 -21.200 1.00 82.50 188 ALA A O 1
ATOM 1447 N N . ALA A 1 189 ? 19.491 8.699 -22.520 1.00 81.75 189 ALA A N 1
ATOM 1448 C CA . ALA A 1 189 ? 19.882 9.901 -21.779 1.00 81.75 189 ALA A CA 1
ATOM 1449 C C . ALA A 1 189 ? 19.437 9.951 -20.302 1.00 81.75 189 ALA A C 1
ATOM 1451 O O . ALA A 1 189 ? 20.060 10.679 -19.520 1.00 81.75 189 ALA A O 1
ATOM 1452 N N . ARG A 1 190 ? 18.359 9.246 -19.922 1.00 80.88 190 ARG A N 1
ATOM 1453 C CA . ARG A 1 190 ? 17.663 9.444 -18.633 1.00 80.88 190 ARG A CA 1
ATOM 1454 C C . ARG A 1 190 ? 17.288 8.176 -17.872 1.00 80.88 190 ARG A C 1
ATOM 1456 O O . ARG A 1 190 ? 16.878 8.285 -16.717 1.00 80.88 190 ARG A O 1
ATOM 1463 N N . LEU A 1 191 ? 17.439 7.006 -18.479 1.00 81.94 191 LEU A N 1
ATOM 1464 C CA . LEU A 1 191 ? 17.082 5.727 -17.887 1.00 81.94 191 LEU A CA 1
ATOM 1465 C C . LEU A 1 191 ? 18.260 4.759 -17.995 1.00 81.94 191 LEU A C 1
ATOM 1467 O O . LEU A 1 191 ? 18.733 4.448 -19.087 1.00 81.94 191 LEU A O 1
ATOM 1471 N N . ALA A 1 192 ? 18.725 4.270 -16.852 1.00 82.06 192 ALA A N 1
ATOM 1472 C CA . ALA A 1 192 ? 19.773 3.264 -16.775 1.00 82.06 192 ALA A CA 1
ATOM 1473 C C . ALA A 1 192 ? 19.176 1.945 -16.297 1.00 82.06 192 ALA A C 1
ATOM 1475 O O . ALA A 1 192 ? 18.340 1.942 -15.400 1.00 82.06 192 ALA A O 1
ATOM 1476 N N . PHE A 1 193 ? 19.649 0.828 -16.839 1.00 82.06 193 PHE A N 1
ATOM 1477 C CA . PHE A 1 193 ? 19.359 -0.493 -16.296 1.00 82.06 193 PHE A CA 1
ATOM 1478 C C . PHE A 1 193 ? 20.651 -1.133 -15.794 1.00 82.06 193 PHE A C 1
ATOM 1480 O O . PHE A 1 193 ? 21.672 -1.118 -16.484 1.00 82.06 193 PHE A O 1
ATOM 1487 N N . ARG A 1 194 ? 20.615 -1.669 -14.576 1.00 79.00 194 ARG A N 1
ATOM 1488 C CA . ARG A 1 194 ? 21.740 -2.335 -13.926 1.00 79.00 194 ARG A CA 1
ATOM 1489 C C . ARG A 1 194 ? 21.240 -3.609 -13.261 1.00 79.00 194 ARG A C 1
ATOM 1491 O O . ARG A 1 194 ? 20.264 -3.592 -12.521 1.00 79.00 194 ARG A O 1
ATOM 1498 N N . VAL A 1 195 ? 21.954 -4.709 -13.466 1.00 74.38 195 VAL A N 1
ATOM 1499 C CA . VAL A 1 195 ? 21.743 -5.928 -12.682 1.00 74.38 195 VAL A CA 1
ATOM 1500 C C . VAL A 1 195 ? 22.739 -5.932 -11.529 1.00 74.38 195 VAL A C 1
ATOM 1502 O O . VAL A 1 195 ? 23.943 -5.792 -11.745 1.00 74.38 195 VAL A O 1
ATOM 1505 N N . VAL A 1 196 ? 22.229 -6.053 -10.308 1.00 70.19 196 VAL A N 1
ATOM 1506 C CA . VAL A 1 196 ? 22.985 -5.987 -9.060 1.00 70.19 196 VAL A CA 1
ATOM 1507 C C . VAL A 1 196 ? 22.918 -7.351 -8.375 1.00 70.19 196 VAL A C 1
ATOM 1509 O O . VAL A 1 196 ? 21.845 -7.868 -8.074 1.00 70.19 196 VAL A O 1
ATOM 1512 N N . GLY A 1 197 ? 24.078 -7.959 -8.137 1.00 64.06 197 GLY A N 1
ATOM 1513 C CA . GLY A 1 197 ? 24.156 -9.213 -7.393 1.00 64.06 197 GLY A CA 1
ATOM 1514 C C . GLY A 1 197 ? 23.998 -9.002 -5.891 1.00 64.06 197 GLY A C 1
ATOM 1515 O O . GLY A 1 197 ? 24.500 -8.013 -5.347 1.00 64.06 197 GLY A O 1
ATOM 1516 N N . TYR A 1 198 ? 23.340 -9.933 -5.192 1.00 54.53 198 TYR A N 1
ATOM 1517 C CA . TYR A 1 198 ? 23.154 -9.849 -3.738 1.00 54.53 198 TYR A CA 1
ATOM 1518 C C . TYR A 1 198 ? 24.509 -9.966 -3.008 1.00 54.53 198 TYR A C 1
ATOM 1520 O O . TYR A 1 198 ? 25.016 -11.055 -2.724 1.00 54.53 198 TYR A O 1
ATOM 1528 N N . GLY A 1 199 ? 25.126 -8.812 -2.748 1.00 48.25 199 GLY A N 1
ATOM 1529 C CA . GLY A 1 199 ? 26.463 -8.684 -2.161 1.00 48.25 199 GLY A CA 1
ATOM 1530 C C . GLY A 1 199 ? 27.116 -7.304 -2.315 1.00 48.25 199 GLY A C 1
ATOM 1531 O O . GLY A 1 199 ? 28.111 -7.050 -1.643 1.00 48.25 199 GLY A O 1
ATOM 1532 N N . SER A 1 200 ? 26.570 -6.401 -3.140 1.00 46.47 200 SER A N 1
ATOM 1533 C CA . SER A 1 200 ? 27.137 -5.058 -3.360 1.00 46.47 200 SER A CA 1
ATOM 1534 C C . SER A 1 200 ? 26.442 -3.919 -2.603 1.00 46.47 200 SER A C 1
ATOM 1536 O O . SER A 1 200 ? 26.784 -2.761 -2.826 1.00 46.47 200 SER A O 1
ATOM 1538 N N . ARG A 1 201 ? 25.529 -4.199 -1.657 1.00 40.09 201 ARG A N 1
ATOM 1539 C CA . ARG A 1 201 ? 25.142 -3.208 -0.629 1.00 40.09 201 ARG A CA 1
ATOM 1540 C C . ARG A 1 201 ? 26.254 -3.080 0.424 1.00 40.09 201 ARG A C 1
ATOM 1542 O O . ARG A 1 201 ? 26.047 -3.395 1.590 1.00 40.09 201 ARG A O 1
ATOM 1549 N N . VAL A 1 202 ? 27.450 -2.663 0.012 1.00 34.38 202 VAL A N 1
ATOM 1550 C CA . VAL A 1 202 ? 28.505 -2.181 0.914 1.00 34.38 202 VAL A CA 1
ATOM 1551 C C . VAL A 1 202 ? 29.266 -1.074 0.188 1.00 34.38 202 VAL A C 1
ATOM 1553 O O . VAL A 1 202 ? 30.025 -1.358 -0.738 1.00 34.38 202 VAL A O 1
ATOM 1556 N N . GLY A 1 203 ? 29.055 0.170 0.620 1.00 33.34 203 GLY A N 1
ATOM 1557 C CA . GLY A 1 203 ? 29.770 1.356 0.147 1.00 33.34 203 GLY A CA 1
ATOM 1558 C C . GLY A 1 203 ? 28.942 2.613 0.287 1.00 33.34 203 GLY A C 1
ATOM 1559 O O . GLY A 1 203 ? 28.403 3.042 -0.749 1.00 33.34 203 GLY A O 1
#

Sequence (203 aa):
MPYMRGLLYLFLPFVLPKIPGVVYIFSTGASYELYETAPRATSLSAHGDELLAGILVWLVGSAFVIAALAVLFFRWYAEDQRMSQPDTLALPADPRAVDLLFEVPGAWAALGRLVEIIEHAAAPPETGAELSFSIEGTPPWSATRGDCVVLELHLARTAGEARIAARVNAEYDAYLRDLEPAVRDAIAARLAFRVVGYGSRVG

pLDDT: mean 73.03, std 12.75, range [33.34, 91.62]

Secondary structure (DSSP, 8-state):
--HHHHHHHHHHHHHGGGHHHHHHHH-SS-S-HHHHHSPPSSSS-HHHHHHHHHHHHHHHHHHHHHHHHHHHHHHHHHHHHHHHSTT-------HHHHHHHHHSTTHHHHHHHHHHHHHHHS-STTS-EEEEEEEESS-TT-SS-S-EEEEEEEE-S-TTHHHHHHHHHHHHHHHHHHS-HHHHHHHHHHEEEEEEETT----

Radius of gyration: 29.53 Å; chains: 1; bounding box: 68×38×77 Å

Foldseek 3Di:
DVVVVVVVVLVPVLPVVLVQLVCLLPDPAAPDPVQQPDDDPDPDGNSRVSNVVSVCCNVVSVVVVVVVVVVVCVVVVVVVCLVVVLLDADDDPDPVLVVLCVVAPCSVVLVVQLSVQLNVLPPDSPKRKHWDWDWDFQDPPAPDGGIAIETEIEIEPDPCLVVSQVSSVVSSVVVLVPDDPRNSSSCVRHYHYYYDYPPPPPD